Protein AF-A0A7X7WRA3-F1 (afdb_monomer)

Radius of gyration: 17.24 Å; Cα contacts (8 Å, |Δi|>4): 195; chains: 1; bounding box: 38×48×40 Å

Secondary structure (DSSP, 8-state):
--HHHHHHHHTSPPPPHHHHHHHHHHHHHHHHHHHHHHHH-TTHHHHHTTS-HHHHHHHHHHHHHHHHHHHHHT-THHHHHHHHHHHHHHHTTT--TTHHHHHHHHHHHHHHHH--STTHHHHHHHHHHHHHTHHHHHHHHHSTTS--PPPPPGGGHHHHHHHHHHHHTT-HHHHHHHHHHH-SSTHHHHHHIIIIIHHHHHHHHHHHHHT-

Structure (mmCIF, N/CA/C/O backbone):
data_AF-A0A7X7WRA3-F1
#
_entry.id   AF-A0A7X7WRA3-F1
#
loop_
_atom_site.group_PDB
_atom_site.id
_atom_site.type_symbol
_atom_site.label_atom_id
_atom_site.label_alt_id
_atom_site.label_comp_id
_atom_site.label_asym_id
_atom_site.label_entity_id
_atom_site.label_seq_id
_atom_site.pdbx_PDB_ins_code
_atom_site.Cartn_x
_atom_site.Cartn_y
_atom_site.Cartn_z
_atom_site.occupancy
_atom_site.B_iso_or_equiv
_atom_site.auth_seq_id
_atom_site.auth_comp_id
_atom_site.auth_asym_id
_atom_site.auth_atom_id
_atom_site.pdbx_PDB_model_num
ATOM 1 N N . MET A 1 1 ? -12.833 7.759 -14.799 1.00 57.94 1 MET A N 1
ATOM 2 C CA . MET A 1 1 ? -12.844 7.388 -13.362 1.00 57.94 1 MET A CA 1
ATOM 3 C C . MET A 1 1 ? -14.033 6.472 -13.120 1.00 57.94 1 MET A C 1
ATOM 5 O O . MET A 1 1 ? -15.143 6.842 -13.478 1.00 57.94 1 MET A O 1
ATOM 9 N N . ASP A 1 2 ? -13.809 5.275 -12.576 1.00 70.50 2 ASP A N 1
ATOM 10 C CA . ASP A 1 2 ? -14.870 4.285 -12.354 1.00 70.50 2 ASP A CA 1
ATOM 11 C C . ASP A 1 2 ? -15.709 4.655 -11.114 1.00 70.50 2 ASP A C 1
ATOM 13 O O . ASP A 1 2 ? -15.310 4.436 -9.967 1.00 70.50 2 ASP A O 1
ATOM 17 N N . HIS A 1 3 ? -16.886 5.245 -11.346 1.00 73.88 3 HIS A N 1
ATOM 18 C CA . HIS A 1 3 ? -17.809 5.658 -10.284 1.00 73.88 3 HIS A CA 1
ATOM 19 C C . HIS A 1 3 ? -18.332 4.483 -9.443 1.00 73.88 3 HIS A C 1
ATOM 21 O O . HIS A 1 3 ? -18.660 4.674 -8.272 1.00 73.88 3 HIS A O 1
ATOM 27 N N . SER A 1 4 ? -18.384 3.267 -9.998 1.00 82.69 4 SER A N 1
ATOM 28 C CA . SER A 1 4 ? -18.773 2.075 -9.240 1.00 82.69 4 SER A CA 1
ATOM 29 C C . SER A 1 4 ? -17.706 1.728 -8.202 1.00 82.69 4 SER A C 1
ATOM 31 O O . SER A 1 4 ? -18.044 1.454 -7.052 1.00 82.69 4 SER A O 1
ATOM 33 N N . LEU A 1 5 ? -16.425 1.805 -8.568 1.00 86.19 5 LEU A N 1
ATOM 34 C CA . LEU A 1 5 ? -15.316 1.490 -7.667 1.00 86.19 5 LEU A CA 1
ATOM 35 C C . LEU A 1 5 ? -15.248 2.456 -6.474 1.00 86.19 5 LEU A C 1
ATOM 37 O O . LEU A 1 5 ? -15.087 2.024 -5.334 1.00 86.19 5 LEU A O 1
ATOM 41 N N . LEU A 1 6 ? -15.452 3.753 -6.728 1.00 84.69 6 LEU A N 1
ATOM 42 C CA . LEU A 1 6 ? -15.529 4.778 -5.682 1.00 84.69 6 LEU A CA 1
ATOM 43 C C . LEU A 1 6 ? -16.701 4.563 -4.724 1.00 84.69 6 LEU A C 1
ATOM 45 O O . LEU A 1 6 ? -16.539 4.701 -3.514 1.00 84.69 6 LEU A O 1
ATOM 49 N N . ASN A 1 7 ? -17.880 4.236 -5.254 1.00 84.38 7 ASN A N 1
ATOM 50 C CA . ASN A 1 7 ? -19.063 4.014 -4.426 1.00 84.38 7 ASN A CA 1
ATOM 51 C C . ASN A 1 7 ? -18.904 2.775 -3.540 1.00 84.38 7 ASN A C 1
ATOM 53 O O . ASN A 1 7 ? -19.271 2.822 -2.369 1.00 84.38 7 ASN A O 1
ATOM 57 N N . ILE A 1 8 ? -18.308 1.700 -4.067 1.00 87.44 8 ILE A N 1
ATOM 58 C CA . ILE A 1 8 ? -18.012 0.502 -3.272 1.00 87.44 8 ILE A CA 1
ATOM 59 C C . ILE A 1 8 ? -16.992 0.840 -2.179 1.00 87.44 8 ILE A C 1
ATOM 61 O O . ILE A 1 8 ? -17.231 0.507 -1.021 1.00 87.44 8 ILE A O 1
ATOM 65 N N . ALA A 1 9 ? -15.913 1.559 -2.507 1.00 88.06 9 ALA A N 1
ATOM 66 C CA . ALA A 1 9 ? -14.908 1.962 -1.523 1.00 88.06 9 ALA A CA 1
ATOM 67 C C . ALA A 1 9 ? -15.518 2.781 -0.368 1.00 88.06 9 ALA A C 1
ATOM 69 O O . ALA A 1 9 ? -15.260 2.490 0.794 1.00 88.06 9 ALA A O 1
ATOM 70 N N . ARG A 1 10 ? -16.404 3.741 -0.672 1.00 88.06 10 ARG A N 1
ATOM 71 C CA . ARG A 1 10 ? -17.123 4.545 0.339 1.00 88.06 10 ARG A CA 1
ATOM 72 C C . ARG A 1 10 ? -18.068 3.736 1.225 1.00 88.06 10 ARG A C 1
ATOM 74 O O . ARG A 1 10 ? -18.418 4.190 2.307 1.00 88.06 10 ARG A O 1
ATOM 81 N N . SER A 1 11 ? -18.517 2.578 0.750 1.00 90.00 11 SER A N 1
ATOM 82 C CA . SER A 1 11 ? -19.410 1.688 1.498 1.00 90.00 11 SER A CA 1
ATOM 83 C C . SER A 1 11 ? -18.673 0.689 2.393 1.00 90.00 11 SER A C 1
ATOM 85 O O . SER A 1 11 ? -19.326 -0.067 3.112 1.00 90.00 11 SER A O 1
ATOM 87 N N . LEU A 1 12 ? -17.334 0.665 2.353 1.00 94.25 12 LEU A N 1
ATOM 88 C CA . LEU A 1 12 ? -16.547 -0.205 3.219 1.00 94.25 12 LEU A CA 1
ATOM 89 C C . LEU A 1 12 ? -16.785 0.138 4.688 1.00 94.25 12 LEU A C 1
ATOM 91 O O . LEU A 1 12 ? -16.965 1.296 5.069 1.00 94.25 12 LEU A O 1
ATOM 95 N N . GLN A 1 13 ? -16.783 -0.905 5.516 1.00 93.94 13 GLN A N 1
ATOM 96 C CA . GLN A 1 13 ? -16.964 -0.754 6.948 1.00 93.94 13 GLN A CA 1
ATOM 97 C C . GLN A 1 13 ? -15.873 0.153 7.520 1.00 93.94 13 GLN A C 1
ATOM 99 O O . GLN A 1 13 ? -14.684 -0.056 7.287 1.00 93.94 13 GLN A O 1
ATOM 104 N N . HIS A 1 14 ? -16.295 1.132 8.317 1.00 95.94 14 HIS A N 1
ATOM 105 C CA . HIS A 1 14 ? -15.381 2.002 9.037 1.00 95.94 14 HIS A CA 1
ATOM 106 C C . HIS A 1 14 ? -14.496 1.173 9.978 1.00 95.94 14 HIS A C 1
ATOM 108 O O . HIS A 1 14 ? -14.992 0.391 10.795 1.00 95.94 14 HIS A O 1
ATOM 114 N N . VAL A 1 15 ? -13.185 1.369 9.888 1.00 97.62 15 VAL A N 1
ATOM 115 C CA . VAL A 1 15 ? -12.198 0.785 10.789 1.00 97.62 15 VAL A CA 1
ATOM 116 C C . VAL A 1 15 ? -12.284 1.505 12.138 1.00 97.62 15 VAL A C 1
ATOM 118 O O . VAL A 1 15 ? -12.138 2.732 12.185 1.00 97.62 15 VAL A O 1
ATOM 121 N N . PRO A 1 16 ? -12.539 0.788 13.247 1.00 97.69 16 PRO A N 1
ATOM 122 C CA . PRO A 1 16 ? -12.571 1.395 14.573 1.00 97.69 16 PRO A CA 1
ATOM 123 C C . PRO A 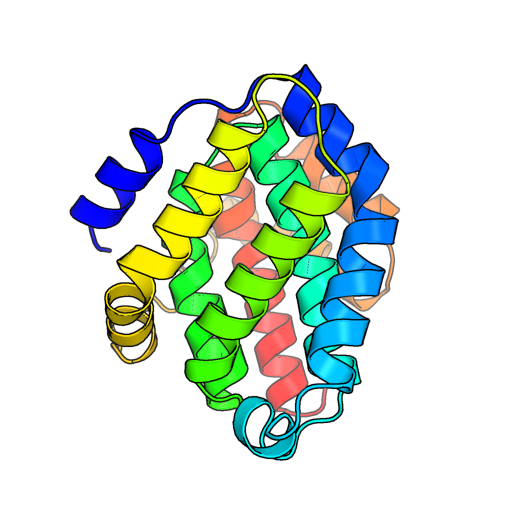1 16 ? -11.221 2.034 14.946 1.00 97.69 16 PRO A C 1
ATOM 125 O O . PRO A 1 16 ? -10.174 1.488 14.578 1.00 97.69 16 PRO A O 1
ATOM 128 N N . PRO A 1 17 ? -11.207 3.149 15.702 1.00 96.88 17 PRO A N 1
ATOM 129 C CA . PRO A 1 17 ? -9.968 3.816 16.105 1.00 96.88 17 PRO A CA 1
ATOM 130 C C . PRO A 1 17 ? -8.969 2.893 16.815 1.00 96.88 17 PRO A C 1
ATOM 132 O O . PRO A 1 17 ? -7.766 3.018 16.596 1.00 96.88 17 PRO A O 1
ATOM 135 N N . GLU A 1 18 ? -9.443 1.944 17.627 1.00 97.19 18 GLU A N 1
ATOM 136 C CA . GLU A 1 18 ? -8.593 0.979 18.331 1.00 97.19 18 GLU A CA 1
ATOM 137 C C . GLU A 1 18 ? -7.872 0.036 17.361 1.00 97.19 18 GLU A C 1
ATOM 139 O O . GLU A 1 18 ? -6.676 -0.215 17.527 1.00 97.19 18 GLU A O 1
ATOM 144 N N . ALA A 1 19 ? -8.573 -0.439 16.328 1.00 98.00 19 ALA A N 1
ATOM 145 C CA . ALA A 1 19 ? -8.007 -1.301 15.294 1.00 98.00 19 ALA A CA 1
ATOM 146 C C . ALA A 1 19 ? -7.003 -0.534 14.418 1.00 98.00 19 ALA A C 1
ATOM 148 O O . ALA A 1 19 ? -5.910 -1.035 14.154 1.00 98.00 19 ALA A O 1
ATOM 149 N N . ALA A 1 20 ? -7.318 0.709 14.036 1.00 98.06 20 ALA A N 1
ATOM 150 C CA . ALA A 1 20 ? -6.387 1.572 13.305 1.00 98.06 20 ALA A CA 1
ATOM 151 C C . ALA A 1 20 ? -5.121 1.885 14.127 1.00 98.06 20 ALA A C 1
ATOM 153 O O . ALA A 1 20 ? -4.010 1.869 13.596 1.00 98.06 20 ALA A O 1
ATOM 154 N N . ALA A 1 21 ? -5.270 2.137 15.431 1.00 97.88 21 ALA A N 1
ATOM 155 C CA . ALA A 1 21 ? -4.143 2.372 16.328 1.00 97.88 21 ALA A CA 1
ATOM 156 C C . ALA A 1 21 ? -3.281 1.116 16.522 1.00 97.88 21 ALA A C 1
ATOM 158 O O . ALA A 1 21 ? -2.059 1.231 16.603 1.00 97.88 21 ALA A O 1
ATOM 159 N N . GLU A 1 22 ? -3.887 -0.073 16.586 1.00 98.31 22 GLU A N 1
ATOM 160 C CA . GLU A 1 22 ? -3.136 -1.330 16.648 1.00 98.31 22 GLU A CA 1
ATOM 161 C C . GLU A 1 22 ? -2.377 -1.599 15.348 1.00 98.31 22 GLU A C 1
ATOM 163 O O . GLU A 1 22 ? -1.198 -1.937 15.401 1.00 98.31 22 GLU A O 1
ATOM 168 N N . TYR A 1 23 ? -2.985 -1.346 14.186 1.00 98.56 23 TYR A N 1
ATOM 169 C CA . TYR A 1 23 ? -2.284 -1.425 12.903 1.00 98.56 23 TYR A CA 1
ATOM 170 C C . TYR A 1 23 ? -1.049 -0.517 12.861 1.00 98.56 23 TYR A C 1
ATOM 172 O O . TYR A 1 23 ? 0.041 -0.957 12.500 1.00 98.56 23 TYR A O 1
ATOM 180 N N . GLU A 1 24 ? -1.190 0.741 13.289 1.00 97.69 24 GLU A N 1
ATOM 181 C CA . GLU A 1 24 ? -0.072 1.690 13.357 1.00 97.69 24 GLU A CA 1
ATOM 182 C C . GLU A 1 24 ? 1.025 1.241 14.335 1.00 97.69 24 GLU A C 1
ATOM 184 O O . GLU A 1 24 ? 2.206 1.433 14.047 1.00 97.69 24 GLU A O 1
ATOM 189 N N . ARG A 1 25 ? 0.662 0.629 15.472 1.00 98.19 25 ARG A N 1
ATOM 190 C CA . ARG A 1 25 ? 1.635 0.058 16.418 1.00 98.19 25 ARG A CA 1
ATOM 191 C C . ARG A 1 25 ? 2.384 -1.134 15.824 1.00 98.19 25 ARG A C 1
ATOM 193 O O . ARG A 1 25 ? 3.593 -1.231 16.014 1.00 98.19 25 ARG A O 1
ATOM 200 N N . GLN A 1 26 ? 1.684 -2.012 15.107 1.00 98.38 26 GLN A N 1
ATOM 201 C CA . GLN A 1 26 ? 2.245 -3.257 14.574 1.00 98.38 26 GLN A CA 1
ATOM 202 C C . GLN A 1 26 ? 2.947 -3.093 13.222 1.00 98.38 26 GLN A C 1
ATOM 204 O O . GLN A 1 26 ? 3.639 -4.010 12.787 1.00 98.38 26 GLN A O 1
ATOM 209 N N . LYS A 1 27 ? 2.832 -1.935 12.557 1.00 97.00 27 LYS A N 1
ATOM 210 C CA . LYS A 1 27 ? 3.319 -1.718 11.181 1.00 97.00 27 LYS A CA 1
ATOM 211 C C . LYS A 1 27 ? 4.751 -2.184 10.901 1.00 97.00 27 LYS A C 1
ATOM 213 O O . LYS A 1 27 ? 5.021 -2.628 9.792 1.00 97.00 27 LYS A O 1
ATOM 218 N N . GLY A 1 28 ? 5.656 -2.078 11.879 1.00 97.62 28 GLY A N 1
ATOM 219 C CA . GLY A 1 28 ? 7.042 -2.533 11.739 1.00 97.62 28 GLY A CA 1
ATOM 220 C C . GLY A 1 28 ? 7.132 -4.050 11.586 1.00 97.62 28 GLY A C 1
ATOM 221 O O . GLY A 1 28 ? 7.716 -4.533 10.623 1.00 97.62 28 GLY A O 1
ATOM 222 N N . VAL A 1 29 ? 6.467 -4.789 12.478 1.00 98.50 29 VAL A N 1
ATOM 223 C CA . VAL A 1 29 ? 6.398 -6.257 12.427 1.00 98.50 29 VAL A CA 1
ATOM 224 C C . VAL A 1 29 ? 5.673 -6.721 11.164 1.00 98.50 29 VAL A C 1
ATOM 226 O O . VAL A 1 29 ? 6.136 -7.646 10.499 1.00 98.50 29 VAL A O 1
ATOM 229 N N . LEU A 1 30 ? 4.580 -6.045 10.791 1.00 98.75 30 LEU A N 1
ATOM 230 C CA . LEU A 1 30 ? 3.845 -6.379 9.571 1.00 98.75 30 LEU A CA 1
ATOM 231 C C . LEU A 1 30 ? 4.728 -6.227 8.319 1.00 98.75 30 LEU A C 1
ATOM 233 O O . LEU A 1 30 ? 4.787 -7.118 7.476 1.00 98.75 30 LEU A O 1
ATOM 237 N N . LEU A 1 31 ? 5.461 -5.113 8.222 1.00 98.25 31 LEU A N 1
ATOM 238 C CA . LEU A 1 31 ? 6.391 -4.842 7.124 1.00 98.25 31 LEU A CA 1
ATOM 239 C C . LEU A 1 31 ? 7.501 -5.893 7.025 1.00 98.25 31 LEU A C 1
ATOM 241 O O . LEU A 1 31 ? 7.804 -6.369 5.930 1.00 98.25 31 LEU A O 1
ATOM 245 N N . GLU A 1 32 ? 8.111 -6.257 8.153 1.00 98.38 32 GLU A N 1
ATOM 246 C CA . GLU A 1 32 ? 9.163 -7.276 8.193 1.00 98.38 32 GLU A CA 1
ATOM 247 C C . GLU A 1 32 ? 8.663 -8.630 7.681 1.00 98.38 32 GLU A C 1
ATOM 249 O O . GLU A 1 32 ? 9.355 -9.297 6.909 1.00 98.38 32 GLU A O 1
ATOM 254 N N . GLU A 1 33 ? 7.448 -9.032 8.056 1.00 98.31 33 GLU A N 1
ATOM 255 C CA . GLU A 1 33 ? 6.876 -10.294 7.593 1.00 98.31 33 GLU A CA 1
ATOM 256 C C . GLU A 1 33 ? 6.536 -10.297 6.110 1.00 98.31 33 GLU A C 1
ATOM 258 O O . GLU A 1 33 ? 6.816 -11.292 5.443 1.00 98.31 33 GLU A O 1
ATOM 263 N N . VAL A 1 34 ? 5.992 -9.203 5.579 1.00 98.38 34 VAL A N 1
ATOM 264 C CA . VAL A 1 34 ? 5.692 -9.099 4.146 1.00 98.38 34 VAL A CA 1
ATOM 265 C C . VAL A 1 34 ? 6.977 -9.087 3.316 1.00 98.38 34 VAL A C 1
ATOM 267 O O . VAL A 1 34 ? 7.075 -9.805 2.319 1.00 98.38 34 VAL A O 1
ATOM 270 N N . ASN A 1 35 ? 8.013 -8.368 3.762 1.00 98.12 35 ASN A N 1
ATOM 271 C CA . ASN A 1 35 ? 9.335 -8.412 3.129 1.00 98.12 35 ASN A CA 1
ATOM 272 C C . ASN A 1 35 ? 9.930 -9.824 3.150 1.00 98.12 35 ASN A C 1
ATOM 274 O O . ASN A 1 35 ? 10.485 -10.280 2.148 1.00 98.12 35 ASN A O 1
ATOM 278 N N . ARG A 1 36 ? 9.806 -10.534 4.276 1.00 97.81 36 ARG A N 1
ATOM 279 C CA . ARG A 1 36 ? 10.262 -11.920 4.397 1.00 97.81 36 ARG A CA 1
ATOM 280 C C . ARG A 1 36 ? 9.499 -12.843 3.446 1.00 97.81 36 ARG A C 1
ATOM 282 O O . ARG A 1 36 ? 10.140 -13.562 2.686 1.00 97.81 36 ARG A O 1
ATOM 289 N N . ALA A 1 37 ? 8.168 -12.765 3.427 1.00 97.50 37 ALA A N 1
ATOM 290 C CA . ALA A 1 37 ? 7.320 -13.565 2.544 1.00 97.50 37 ALA A CA 1
ATOM 291 C C . ALA A 1 37 ? 7.679 -13.363 1.063 1.00 97.50 37 ALA A C 1
ATOM 293 O O . ALA A 1 37 ? 7.809 -14.334 0.322 1.00 97.50 37 ALA A O 1
ATOM 294 N N . PHE A 1 38 ? 7.911 -12.118 0.636 1.00 96.00 38 PHE A N 1
ATOM 295 C CA . PHE A 1 38 ? 8.357 -11.822 -0.727 1.00 96.00 38 PHE A CA 1
ATOM 296 C C . PHE A 1 38 ? 9.758 -12.378 -1.024 1.00 96.00 38 PHE A C 1
ATOM 298 O O . PHE A 1 38 ? 9.981 -12.998 -2.064 1.00 96.00 38 PHE A O 1
ATOM 305 N N . ASN A 1 39 ? 10.715 -12.187 -0.112 1.00 94.69 39 ASN A N 1
ATOM 306 C CA . ASN A 1 39 ? 12.096 -12.630 -0.315 1.00 94.69 39 ASN A CA 1
ATOM 307 C C . ASN A 1 39 ? 12.238 -14.162 -0.358 1.00 94.69 39 ASN A C 1
ATOM 309 O O . ASN A 1 39 ? 13.133 -14.665 -1.053 1.00 94.69 39 ASN A O 1
ATOM 313 N N . GLU A 1 40 ? 11.354 -14.873 0.345 1.00 95.56 40 GLU A N 1
ATOM 314 C CA . GLU A 1 40 ? 11.234 -16.335 0.372 1.00 95.56 40 GLU A CA 1
ATOM 315 C C . GLU A 1 40 ? 10.378 -16.892 -0.785 1.00 95.56 40 GLU A C 1
ATOM 317 O O . GLU A 1 40 ? 10.379 -18.104 -1.003 1.00 95.56 40 GLU A O 1
ATOM 322 N N . HIS A 1 41 ? 9.682 -16.044 -1.556 1.00 95.31 41 HIS A N 1
ATOM 323 C CA . HIS A 1 41 ? 8.791 -16.500 -2.624 1.00 95.31 41 HIS A CA 1
ATOM 324 C C . HIS A 1 41 ? 9.572 -17.186 -3.766 1.00 95.31 41 HIS A C 1
ATOM 326 O O . HIS A 1 41 ? 10.461 -16.557 -4.357 1.00 95.31 41 HIS A O 1
ATOM 332 N N . PRO A 1 42 ? 9.233 -18.440 -4.139 1.00 92.88 42 PRO A N 1
ATOM 333 C CA . PRO A 1 42 ? 9.954 -19.194 -5.169 1.00 92.88 42 PRO A CA 1
ATOM 334 C C . PRO A 1 42 ? 10.007 -18.484 -6.526 1.00 92.88 42 PRO A C 1
ATOM 336 O O . PRO A 1 42 ? 11.059 -18.440 -7.160 1.00 92.88 42 PRO A O 1
ATOM 339 N N . ASP A 1 43 ? 8.903 -17.845 -6.922 1.00 93.25 43 ASP A N 1
ATOM 340 C CA . ASP A 1 43 ? 8.780 -17.157 -8.213 1.00 93.25 43 ASP A CA 1
ATOM 341 C C . ASP A 1 43 ? 9.011 -15.640 -8.110 1.00 93.25 43 ASP A C 1
ATOM 343 O O . ASP A 1 43 ? 8.535 -14.872 -8.946 1.00 93.25 43 ASP A O 1
ATOM 347 N N . LYS A 1 44 ? 9.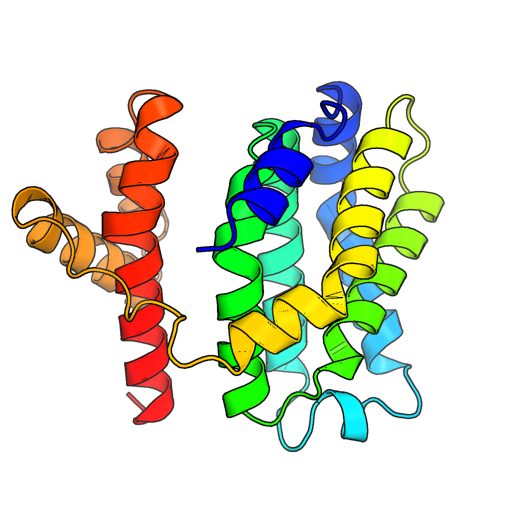746 -15.156 -7.094 1.00 93.25 44 LYS A N 1
ATOM 348 C CA . LYS A 1 44 ? 9.973 -13.706 -6.913 1.00 93.25 44 LYS A CA 1
ATOM 349 C C . LYS A 1 44 ? 10.579 -13.019 -8.139 1.00 93.25 44 LYS A C 1
ATOM 351 O O . LYS A 1 44 ? 10.284 -11.858 -8.395 1.00 93.25 44 LYS A O 1
ATOM 356 N N . THR A 1 45 ? 11.390 -13.731 -8.925 1.00 92.25 45 THR A N 1
ATOM 357 C CA . THR A 1 45 ? 11.969 -13.204 -10.171 1.00 92.25 45 THR A CA 1
ATOM 358 C C . THR A 1 45 ? 10.899 -12.928 -11.226 1.00 92.25 45 THR A C 1
ATOM 360 O O . THR A 1 45 ? 11.003 -11.942 -11.948 1.00 92.25 45 THR A O 1
ATOM 363 N N . HIS A 1 46 ? 9.851 -13.754 -11.298 1.00 94.06 46 HIS A N 1
ATOM 364 C CA . HIS A 1 46 ? 8.712 -13.496 -12.178 1.00 94.06 46 HIS A CA 1
ATOM 365 C C . HIS A 1 46 ? 7.910 -12.278 -11.701 1.00 94.06 46 HIS A C 1
ATOM 367 O O . HIS A 1 46 ? 7.566 -11.416 -12.505 1.00 94.06 46 HIS A O 1
ATOM 373 N N . LEU A 1 47 ? 7.673 -12.173 -10.389 1.00 95.69 47 LEU A N 1
ATOM 374 C CA . LEU A 1 47 ? 6.930 -11.057 -9.797 1.00 95.69 47 LEU A CA 1
ATOM 375 C C . LEU A 1 47 ? 7.651 -9.712 -9.977 1.00 95.69 47 LEU A C 1
ATOM 377 O O . LEU A 1 47 ? 7.018 -8.706 -10.285 1.00 95.69 47 LEU A O 1
ATOM 381 N N . LEU A 1 48 ? 8.973 -9.691 -9.802 1.00 93.56 48 LEU A N 1
ATOM 382 C CA . LEU A 1 48 ? 9.785 -8.471 -9.773 1.00 93.56 48 LEU A CA 1
ATOM 383 C C . LEU A 1 48 ? 10.324 -8.037 -11.143 1.00 93.56 48 LEU A C 1
ATOM 385 O O . LEU A 1 48 ? 10.682 -6.868 -11.335 1.00 93.56 48 LEU A O 1
ATOM 389 N N . GLY A 1 49 ? 10.447 -8.983 -12.073 1.00 91.31 49 GLY A N 1
ATOM 390 C CA . GLY A 1 49 ? 11.177 -8.778 -13.316 1.00 91.31 49 GLY A CA 1
ATOM 391 C C . GLY A 1 49 ? 12.662 -8.467 -13.056 1.00 91.31 49 GLY A C 1
ATOM 392 O O . GLY A 1 49 ? 13.273 -9.073 -12.173 1.00 91.31 49 GLY A O 1
ATOM 393 N N . PRO A 1 50 ? 13.280 -7.533 -13.804 1.00 87.75 50 PRO A N 1
ATOM 394 C CA . PRO A 1 50 ? 14.714 -7.235 -13.701 1.00 87.75 50 PRO A CA 1
ATOM 395 C C . PRO A 1 50 ? 15.086 -6.333 -12.510 1.00 87.75 50 PRO A C 1
ATOM 397 O O . PRO A 1 50 ? 16.245 -5.940 -12.376 1.00 87.75 50 PRO A O 1
ATOM 400 N N . ASN A 1 51 ? 14.118 -5.942 -11.681 1.00 88.31 51 ASN A N 1
ATOM 401 C CA . ASN A 1 51 ? 14.317 -4.934 -10.644 1.00 88.31 51 ASN A CA 1
ATOM 402 C C . ASN A 1 51 ? 15.029 -5.496 -9.397 1.00 88.31 51 ASN A C 1
ATOM 404 O O . ASN A 1 51 ? 14.945 -6.691 -9.114 1.00 88.31 51 ASN A O 1
ATOM 408 N N . PRO A 1 52 ? 15.709 -4.647 -8.604 1.00 88.75 52 PRO A N 1
ATOM 409 C CA . PRO A 1 52 ? 16.257 -5.049 -7.309 1.00 88.75 52 PRO A CA 1
ATOM 410 C C . PRO A 1 52 ? 15.155 -5.198 -6.245 1.00 88.75 52 PRO A C 1
ATOM 412 O O . PRO A 1 52 ? 14.183 -4.442 -6.260 1.00 88.75 52 PRO A O 1
ATOM 415 N N . SER A 1 53 ? 15.340 -6.089 -5.258 1.00 89.19 53 SER A N 1
ATOM 416 C CA . SER A 1 53 ? 14.385 -6.275 -4.140 1.00 89.19 53 SER A CA 1
ATOM 417 C C . SER A 1 53 ? 14.063 -4.975 -3.398 1.00 89.19 53 SER A C 1
ATOM 419 O O . SER A 1 53 ? 12.921 -4.765 -2.999 1.00 89.19 53 SER A O 1
ATOM 421 N N . ALA A 1 54 ? 15.039 -4.065 -3.294 1.00 85.38 54 ALA A N 1
ATOM 422 C CA . ALA A 1 54 ? 14.873 -2.760 -2.656 1.00 85.38 54 ALA A CA 1
ATOM 423 C C . ALA A 1 54 ? 13.711 -1.934 -3.245 1.00 85.38 54 ALA A C 1
ATOM 425 O O . ALA A 1 54 ? 13.102 -1.141 -2.528 1.00 85.38 54 ALA A O 1
ATOM 426 N N . LEU A 1 55 ? 13.371 -2.125 -4.531 1.00 83.50 55 LEU A N 1
ATOM 427 C CA . LEU A 1 55 ? 12.218 -1.468 -5.155 1.00 83.50 55 LEU A CA 1
ATOM 428 C C . LEU A 1 55 ? 10.910 -1.856 -4.448 1.00 83.50 55 LEU A C 1
ATOM 430 O O . LEU A 1 55 ? 10.095 -0.989 -4.135 1.00 83.50 55 LEU A O 1
ATOM 434 N N . ILE A 1 56 ? 10.727 -3.151 -4.193 1.00 90.25 56 ILE A N 1
ATOM 435 C CA . ILE A 1 56 ? 9.520 -3.702 -3.577 1.00 90.25 56 ILE A CA 1
ATOM 436 C C . ILE A 1 56 ? 9.525 -3.515 -2.061 1.00 90.25 56 ILE A C 1
ATOM 438 O O . ILE A 1 56 ? 8.492 -3.192 -1.490 1.00 90.25 56 ILE A O 1
ATOM 442 N N . GLU A 1 57 ? 10.679 -3.595 -1.403 1.00 88.94 57 GLU A N 1
ATOM 443 C CA . GLU A 1 57 ? 10.782 -3.288 0.032 1.00 88.94 57 GLU A CA 1
ATOM 444 C C . GLU A 1 57 ? 10.395 -1.829 0.325 1.00 88.94 57 GLU A C 1
ATOM 446 O O . GLU A 1 57 ? 9.668 -1.545 1.281 1.00 88.94 57 GLU A O 1
ATOM 451 N N . ASN A 1 58 ? 10.804 -0.896 -0.542 1.00 81.56 58 ASN A N 1
ATOM 452 C CA . ASN A 1 58 ? 10.353 0.491 -0.469 1.00 81.56 58 ASN A CA 1
ATOM 453 C C . ASN A 1 58 ? 8.851 0.620 -0.778 1.00 81.56 58 ASN A C 1
ATOM 455 O O . ASN A 1 58 ? 8.170 1.425 -0.142 1.00 81.56 58 ASN A O 1
ATOM 459 N N . ASN A 1 59 ? 8.311 -0.177 -1.711 1.00 85.62 59 ASN A N 1
ATOM 460 C CA . ASN A 1 59 ? 6.866 -0.239 -1.944 1.00 85.62 59 ASN A CA 1
ATOM 461 C C . ASN A 1 59 ? 6.112 -0.666 -0.679 1.00 85.62 59 ASN A C 1
ATOM 463 O O . ASN A 1 59 ? 5.193 0.032 -0.264 1.00 85.62 59 ASN A O 1
ATOM 467 N N . HIS A 1 60 ? 6.541 -1.744 -0.022 1.00 96.31 60 HIS A N 1
ATOM 468 C CA . HIS A 1 60 ? 5.916 -2.246 1.200 1.00 96.31 60 HIS A CA 1
ATOM 469 C C . HIS A 1 60 ? 5.979 -1.221 2.343 1.00 96.31 60 HIS A C 1
ATOM 471 O O . HIS A 1 60 ? 4.994 -1.028 3.060 1.00 96.31 60 HIS A O 1
ATOM 477 N N . LEU A 1 61 ? 7.103 -0.509 2.491 1.00 88.44 61 LEU A N 1
ATOM 478 C CA . LEU A 1 61 ? 7.225 0.584 3.459 1.00 88.44 61 LEU A CA 1
ATOM 479 C C . LEU A 1 61 ? 6.222 1.710 3.166 1.00 88.44 61 LEU A C 1
ATOM 481 O O . LEU A 1 61 ? 5.542 2.196 4.073 1.00 88.44 61 LEU A O 1
ATOM 485 N N . ASN A 1 62 ? 6.101 2.120 1.904 1.00 82.38 62 ASN A N 1
ATOM 486 C CA . ASN A 1 62 ? 5.135 3.144 1.509 1.00 82.38 62 ASN A CA 1
ATOM 487 C C . ASN A 1 62 ? 3.694 2.667 1.721 1.00 82.38 62 ASN A C 1
ATOM 489 O O . ASN A 1 62 ? 2.873 3.421 2.244 1.00 82.38 62 ASN A O 1
ATOM 493 N N . HIS A 1 63 ? 3.404 1.413 1.375 1.00 93.50 63 HIS A N 1
ATOM 494 C CA . HIS A 1 63 ? 2.101 0.783 1.555 1.00 93.50 63 HIS A CA 1
ATOM 495 C C . HIS A 1 63 ? 1.679 0.795 3.021 1.00 93.50 63 HIS A C 1
ATOM 497 O O . HIS A 1 63 ? 0.612 1.313 3.342 1.00 93.50 63 HIS A O 1
ATOM 503 N N . VAL A 1 64 ? 2.519 0.313 3.942 1.00 95.94 64 VAL A N 1
ATOM 504 C CA . VAL A 1 64 ? 2.134 0.234 5.360 1.00 95.94 64 VAL A CA 1
ATOM 505 C C . VAL A 1 64 ? 1.890 1.615 5.974 1.00 95.94 64 VAL A C 1
ATOM 507 O O . VAL A 1 64 ? 0.948 1.797 6.748 1.00 95.94 64 VAL A O 1
ATOM 510 N N . MET A 1 65 ? 2.685 2.613 5.576 1.00 84.31 65 MET A N 1
ATOM 511 C CA . MET A 1 65 ? 2.523 4.003 6.010 1.00 84.31 65 MET A CA 1
ATOM 512 C C . MET A 1 65 ? 1.250 4.640 5.441 1.00 84.31 65 MET A C 1
ATOM 514 O O . MET A 1 65 ? 0.533 5.359 6.148 1.00 84.31 65 MET A O 1
ATOM 518 N N . PHE A 1 66 ? 0.951 4.361 4.172 1.00 86.06 66 PHE A N 1
ATOM 519 C CA . PHE A 1 66 ? -0.251 4.842 3.506 1.00 86.06 66 PHE A CA 1
ATOM 520 C C . PHE A 1 66 ? -1.506 4.207 4.107 1.00 86.06 66 PHE A C 1
ATOM 522 O O . PHE A 1 66 ? -2.3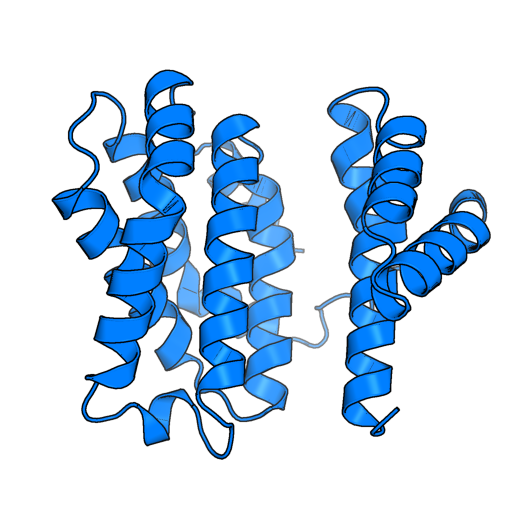94 4.931 4.554 1.00 86.06 66 PHE A O 1
ATOM 529 N N . MET A 1 67 ? -1.541 2.879 4.229 1.00 96.25 67 MET A N 1
ATOM 530 C CA . MET A 1 67 ? -2.674 2.147 4.795 1.00 96.25 67 MET A CA 1
ATOM 531 C C . MET A 1 67 ? -2.954 2.539 6.246 1.00 96.25 67 MET A C 1
ATOM 533 O O . MET A 1 67 ? -4.112 2.732 6.600 1.00 96.25 67 MET A O 1
ATOM 537 N N . SER A 1 68 ? -1.924 2.772 7.068 1.00 91.25 68 SER A N 1
ATOM 538 C CA . SER A 1 68 ? -2.115 3.313 8.424 1.00 91.25 68 SER A CA 1
ATOM 539 C C . SER A 1 68 ? -2.876 4.647 8.417 1.00 91.25 68 SER A C 1
ATOM 541 O O . SER A 1 68 ? -3.805 4.862 9.200 1.00 91.25 68 SER A O 1
ATOM 543 N N . SER A 1 69 ? -2.535 5.539 7.482 1.00 82.06 69 SER A N 1
ATOM 544 C CA . SER A 1 69 ? -3.239 6.815 7.330 1.00 82.06 69 SER A CA 1
ATOM 545 C C . SER A 1 69 ? -4.668 6.622 6.817 1.00 82.06 69 SER A C 1
ATOM 547 O O . SER A 1 69 ? -5.578 7.260 7.343 1.00 82.06 69 SER A O 1
ATOM 549 N N . ILE A 1 70 ? -4.876 5.712 5.858 1.00 90.06 70 ILE A N 1
ATOM 550 C CA . ILE A 1 70 ? -6.206 5.353 5.345 1.00 90.06 70 ILE A CA 1
ATOM 551 C C . ILE A 1 70 ? -7.097 4.813 6.464 1.00 90.06 70 ILE A C 1
ATOM 553 O O . ILE A 1 70 ? -8.222 5.274 6.602 1.00 90.06 70 ILE A O 1
ATOM 557 N N . PHE A 1 71 ? -6.605 3.899 7.301 1.00 96.88 71 PHE A N 1
ATOM 558 C CA . PHE A 1 71 ? -7.384 3.325 8.401 1.00 96.88 71 PHE A CA 1
ATOM 559 C C . PHE A 1 71 ? -7.690 4.335 9.498 1.00 96.88 71 PHE A C 1
ATOM 561 O O . PHE A 1 71 ? -8.797 4.351 10.026 1.00 96.88 71 PHE A O 1
ATOM 568 N N . ARG A 1 72 ? -6.737 5.215 9.823 1.00 92.56 72 ARG A N 1
ATOM 569 C CA . ARG A 1 72 ? -6.955 6.274 10.814 1.00 92.56 72 ARG A CA 1
ATOM 570 C C . ARG A 1 72 ? -8.014 7.283 10.361 1.00 92.56 72 ARG A C 1
ATOM 572 O O . ARG A 1 72 ? -8.733 7.813 11.200 1.00 92.56 72 ARG A O 1
ATOM 579 N N . LEU A 1 73 ? -8.076 7.578 9.062 1.00 88.44 73 LEU A N 1
ATOM 580 C CA . LEU A 1 73 ? -8.954 8.610 8.497 1.00 88.44 73 LEU A CA 1
ATOM 581 C C . LEU A 1 73 ? -10.220 8.051 7.833 1.00 88.44 73 LEU A C 1
ATOM 583 O O . LEU A 1 73 ? -11.115 8.818 7.505 1.00 88.44 73 LEU A O 1
ATOM 587 N N . ASN A 1 74 ? -10.299 6.734 7.635 1.00 93.06 74 ASN A N 1
ATOM 588 C CA . ASN A 1 74 ? -11.374 6.046 6.915 1.00 93.06 74 ASN A CA 1
ATOM 589 C C . ASN A 1 74 ? -11.633 6.586 5.496 1.00 93.06 74 ASN A C 1
ATOM 591 O O . ASN A 1 74 ? -12.759 6.583 5.010 1.00 93.06 74 ASN A O 1
ATOM 595 N N . GLN A 1 75 ? -10.571 7.020 4.809 1.00 89.06 75 GLN A N 1
ATOM 596 C CA . GLN A 1 75 ? -10.631 7.576 3.450 1.00 89.06 75 GLN A CA 1
ATOM 597 C C . GLN A 1 75 ? -10.436 6.507 2.367 1.00 89.06 75 GLN A C 1
ATOM 599 O O . GLN A 1 75 ? -9.500 6.562 1.565 1.00 89.06 75 GLN A O 1
ATOM 604 N N . PHE A 1 76 ? -11.292 5.488 2.339 1.00 91.19 76 PHE A N 1
ATOM 605 C CA . PHE A 1 76 ? -11.105 4.351 1.432 1.00 91.19 76 PHE A CA 1
ATOM 606 C C . PHE A 1 76 ? -11.255 4.715 -0.049 1.00 91.19 76 PHE A C 1
ATOM 608 O O . PHE A 1 76 ? -10.639 4.078 -0.901 1.00 91.19 76 PHE A O 1
ATOM 615 N N . GLU A 1 77 ? -12.007 5.765 -0.389 1.00 85.25 77 GLU A N 1
ATOM 616 C CA . GLU A 1 77 ? -12.130 6.236 -1.771 1.00 85.25 77 GLU A CA 1
ATOM 617 C C . GLU A 1 77 ? -10.794 6.663 -2.388 1.00 85.25 77 GLU A C 1
ATOM 619 O O . GLU A 1 77 ? -10.650 6.640 -3.614 1.00 85.25 77 GLU A O 1
ATOM 624 N N . LEU A 1 78 ? -9.802 7.022 -1.565 1.00 80.88 78 LEU A N 1
ATOM 625 C CA . LEU A 1 78 ? -8.473 7.366 -2.052 1.00 80.88 78 LEU A CA 1
ATOM 626 C C . LEU A 1 78 ? -7.772 6.143 -2.662 1.00 80.88 78 LEU A C 1
ATOM 628 O O . LEU A 1 78 ? -7.069 6.281 -3.662 1.00 80.88 78 LEU A O 1
ATOM 632 N N . LEU A 1 79 ? -8.034 4.936 -2.149 1.00 86.56 79 LEU A N 1
ATOM 633 C CA . LEU A 1 79 ? -7.494 3.690 -2.701 1.00 86.56 79 LEU A CA 1
ATOM 634 C C . LEU A 1 79 ? -7.947 3.474 -4.149 1.00 86.56 79 LEU A C 1
ATOM 636 O O . LEU A 1 79 ? -7.129 3.171 -5.015 1.00 86.56 79 LEU A O 1
ATOM 640 N N . ALA A 1 80 ? -9.228 3.723 -4.443 1.00 87.00 80 ALA A N 1
ATOM 641 C CA . ALA A 1 80 ? -9.780 3.592 -5.794 1.00 87.00 80 ALA A CA 1
ATOM 642 C C . ALA A 1 80 ? -9.105 4.532 -6.812 1.00 87.00 80 ALA A C 1
ATOM 644 O O . ALA A 1 80 ? -9.077 4.232 -8.005 1.00 87.00 80 ALA A O 1
ATOM 645 N N . LYS A 1 81 ? -8.555 5.660 -6.344 1.00 79.38 81 LYS A N 1
ATOM 646 C CA . LYS A 1 81 ? -7.829 6.635 -7.171 1.00 79.38 81 LYS A CA 1
ATOM 647 C C . LYS A 1 81 ? -6.345 6.288 -7.310 1.00 79.38 81 LYS A C 1
ATOM 649 O O . LYS A 1 81 ? -5.774 6.480 -8.380 1.00 79.38 81 LYS A O 1
ATOM 654 N N . VAL A 1 82 ? -5.722 5.795 -6.241 1.00 80.31 82 VAL A N 1
ATOM 655 C CA . VAL A 1 82 ? -4.266 5.593 -6.164 1.00 80.31 82 VAL A CA 1
ATOM 656 C C . VAL A 1 82 ? -3.829 4.247 -6.738 1.00 80.31 82 VAL A C 1
ATOM 658 O O . VAL A 1 82 ? -2.831 4.196 -7.455 1.00 80.31 82 VAL A O 1
ATOM 661 N N . ILE A 1 83 ? -4.569 3.165 -6.480 1.00 88.69 83 ILE A N 1
ATOM 662 C CA . ILE A 1 83 ? -4.150 1.804 -6.856 1.00 88.69 83 ILE A CA 1
ATOM 663 C C . ILE A 1 83 ? -3.915 1.645 -8.371 1.00 88.69 83 ILE A C 1
ATOM 665 O O . ILE A 1 83 ? -2.845 1.151 -8.728 1.00 88.69 83 ILE A O 1
ATOM 669 N N . PRO A 1 84 ? -4.804 2.106 -9.282 1.00 87.25 84 PRO A N 1
ATOM 670 C CA . PRO A 1 84 ? -4.540 2.029 -10.723 1.00 87.25 84 PRO A CA 1
ATOM 671 C C . PRO A 1 84 ? -3.212 2.673 -11.145 1.00 87.25 84 PRO A C 1
ATOM 673 O O . PRO A 1 84 ? -2.514 2.167 -12.025 1.00 87.25 84 PRO A O 1
ATOM 676 N N . TRP A 1 85 ? -2.851 3.791 -10.507 1.00 82.06 85 TRP A N 1
ATOM 677 C CA . TRP A 1 85 ? -1.592 4.475 -10.775 1.00 82.06 85 TRP A CA 1
ATOM 678 C C . TRP A 1 85 ? -0.387 3.672 -10.287 1.00 82.06 85 TRP A C 1
ATOM 680 O O . TRP A 1 85 ? 0.567 3.520 -11.046 1.00 82.06 85 TRP A O 1
ATOM 690 N N . VAL A 1 86 ? -0.442 3.140 -9.060 1.00 83.44 86 VAL A N 1
ATOM 691 C CA . VAL A 1 86 ? 0.612 2.274 -8.503 1.00 83.44 86 VAL A CA 1
ATOM 692 C C . VAL A 1 86 ? 0.833 1.074 -9.422 1.00 83.44 86 VAL A C 1
ATOM 694 O O . VAL A 1 86 ? 1.960 0.814 -9.840 1.00 83.44 86 VAL A O 1
ATOM 697 N N . TYR A 1 87 ? -0.253 0.412 -9.822 1.00 91.94 87 TYR A N 1
ATOM 698 C CA . TYR A 1 87 ? -0.230 -0.730 -10.732 1.00 91.94 87 TYR A CA 1
ATOM 699 C C . TYR A 1 87 ? 0.517 -0.408 -12.026 1.00 91.94 87 TYR A C 1
ATOM 701 O O . TYR A 1 87 ? 1.445 -1.123 -12.399 1.00 91.94 87 TYR A O 1
ATOM 709 N N . ARG A 1 88 ? 0.176 0.712 -12.673 1.00 85.31 88 ARG A N 1
ATOM 710 C CA . ARG A 1 88 ? 0.879 1.174 -13.874 1.00 85.31 88 ARG A CA 1
ATOM 711 C C . ARG A 1 88 ? 2.350 1.493 -13.599 1.00 85.31 88 ARG A C 1
ATOM 713 O O . ARG A 1 88 ? 3.207 1.044 -14.350 1.00 85.31 88 ARG A O 1
ATOM 720 N N . ALA A 1 89 ? 2.648 2.277 -12.564 1.00 79.56 89 ALA A N 1
ATOM 721 C CA . ALA A 1 89 ? 3.995 2.788 -12.301 1.00 79.56 89 ALA A CA 1
ATOM 722 C C . ALA A 1 89 ? 5.019 1.664 -12.078 1.00 79.56 89 ALA A C 1
ATOM 724 O O . ALA A 1 89 ? 6.130 1.726 -12.604 1.00 79.56 89 ALA A O 1
ATOM 725 N N . TYR A 1 90 ? 4.643 0.623 -11.333 1.00 84.06 90 TYR A N 1
ATOM 726 C CA . TYR A 1 90 ? 5.507 -0.541 -11.128 1.00 84.06 90 TYR A CA 1
ATOM 727 C C . TYR A 1 90 ? 5.509 -1.474 -12.343 1.00 84.06 90 TYR A C 1
ATOM 729 O O . TYR A 1 90 ? 6.575 -1.958 -12.729 1.00 84.06 90 TYR A O 1
ATOM 737 N N . HIS A 1 91 ? 4.367 -1.672 -13.011 1.00 90.50 91 HIS A N 1
ATOM 738 C CA . HIS A 1 91 ? 4.316 -2.514 -14.207 1.00 90.50 91 HIS A CA 1
ATOM 739 C C . HIS A 1 91 ? 5.160 -1.959 -15.363 1.00 90.50 91 HIS A C 1
ATOM 741 O O . HIS A 1 91 ? 5.844 -2.721 -16.042 1.00 90.50 91 HIS A O 1
ATOM 747 N N . THR A 1 92 ? 5.200 -0.637 -15.569 1.00 84.25 92 THR A N 1
ATOM 748 C CA . THR A 1 92 ? 6.085 -0.005 -16.571 1.00 84.25 92 THR A CA 1
ATOM 749 C C . THR A 1 92 ? 7.567 -0.301 -16.309 1.00 84.25 92 THR A C 1
ATOM 751 O O . THR A 1 92 ? 8.359 -0.347 -17.247 1.00 84.25 92 THR A O 1
ATOM 754 N N . LYS A 1 93 ? 7.947 -0.577 -15.055 1.00 81.75 93 LYS A N 1
ATOM 755 C CA . LYS A 1 93 ? 9.307 -0.991 -14.672 1.00 81.75 93 LYS A CA 1
ATOM 756 C C . LYS A 1 93 ? 9.540 -2.501 -14.796 1.00 81.75 93 LYS A C 1
ATOM 758 O O . LYS A 1 93 ? 10.638 -2.968 -14.515 1.00 81.75 93 LYS A O 1
ATOM 763 N N . GLY A 1 94 ? 8.539 -3.274 -15.212 1.00 88.62 94 GLY A N 1
ATOM 764 C CA . GLY A 1 94 ? 8.633 -4.723 -15.395 1.00 88.62 94 GLY A CA 1
ATOM 765 C C . GLY A 1 94 ? 8.184 -5.563 -14.197 1.00 88.62 94 GLY A C 1
ATOM 766 O O . GLY A 1 94 ? 8.447 -6.762 -14.195 1.00 88.62 94 GLY A O 1
ATOM 767 N N . VAL A 1 95 ? 7.521 -4.972 -13.197 1.00 93.88 95 VAL A N 1
ATOM 768 C CA . VAL A 1 95 ? 6.856 -5.732 -12.121 1.00 93.88 95 VAL A CA 1
ATOM 769 C C . VAL A 1 95 ? 5.583 -6.386 -12.675 1.00 93.88 95 VAL A C 1
ATOM 771 O O . VAL A 1 95 ? 4.790 -5.727 -13.348 1.00 93.88 95 VAL A O 1
ATOM 774 N N . SER A 1 96 ? 5.373 -7.677 -12.410 1.00 97.12 96 SER A N 1
ATOM 775 C CA . SER A 1 96 ? 4.171 -8.397 -12.859 1.00 97.12 96 SER A CA 1
ATOM 776 C C . SER A 1 96 ? 2.919 -7.874 -12.151 1.00 97.12 96 SER A C 1
ATOM 778 O O . SER A 1 96 ? 2.972 -7.514 -10.978 1.00 97.12 96 SER A O 1
ATOM 780 N N . TYR A 1 97 ? 1.758 -7.888 -12.816 1.00 97.44 97 TYR A N 1
ATOM 781 C CA . TYR A 1 97 ? 0.494 -7.620 -12.119 1.00 97.44 97 TYR A CA 1
ATOM 782 C C . TYR A 1 97 ? 0.194 -8.668 -11.037 1.00 97.44 97 TYR A C 1
ATOM 784 O O . TYR A 1 97 ? -0.433 -8.329 -10.038 1.00 97.44 97 TYR A O 1
ATOM 792 N N . ASP A 1 98 ? 0.725 -9.884 -11.175 1.00 97.44 98 ASP A N 1
ATOM 793 C CA . ASP A 1 98 ? 0.552 -10.968 -10.200 1.00 97.44 98 ASP A CA 1
ATOM 794 C C . ASP A 1 98 ? 1.253 -10.680 -8.859 1.00 97.44 98 ASP A C 1
ATOM 796 O O . ASP A 1 98 ? 0.940 -11.298 -7.843 1.00 97.44 98 ASP A O 1
ATOM 800 N N . TYR A 1 99 ? 2.167 -9.701 -8.818 1.00 97.62 99 TYR A N 1
ATOM 801 C CA . TYR A 1 99 ? 2.787 -9.241 -7.573 1.00 97.62 99 TYR A CA 1
ATOM 802 C C . TYR A 1 99 ? 1.766 -8.617 -6.612 1.00 97.62 99 TYR A C 1
ATOM 804 O O . TYR A 1 99 ? 1.855 -8.826 -5.404 1.00 97.62 99 TYR A O 1
ATOM 812 N N . PHE A 1 100 ? 0.790 -7.867 -7.126 1.00 97.56 100 PHE A N 1
ATOM 813 C CA . PHE A 1 100 ? -0.143 -7.124 -6.281 1.00 97.56 100 PHE A CA 1
ATOM 814 C C . PHE A 1 100 ? -1.080 -8.008 -5.448 1.00 97.56 100 PHE A C 1
ATOM 816 O O . PHE A 1 100 ? -1.176 -7.774 -4.246 1.00 97.56 100 PHE A O 1
ATOM 823 N N . PRO A 1 101 ? -1.781 -9.019 -5.998 1.00 97.94 101 PRO A N 1
ATOM 824 C CA . PRO A 1 101 ? -2.572 -9.912 -5.159 1.00 97.94 101 PRO A CA 1
ATOM 825 C C . PRO A 1 101 ? -1.683 -10.661 -4.159 1.00 97.94 101 PRO A C 1
ATOM 827 O O . PRO A 1 101 ? -2.061 -10.761 -2.994 1.00 97.94 101 PRO A O 1
ATOM 830 N N . PHE A 1 102 ? -0.475 -11.073 -4.563 1.00 97.75 102 PHE A N 1
ATOM 831 C CA . PHE A 1 102 ? 0.488 -11.707 -3.663 1.00 97.75 102 PHE A CA 1
ATOM 832 C C . PHE A 1 102 ? 0.840 -10.822 -2.454 1.00 97.75 102 PHE A C 1
ATOM 834 O O . PHE A 1 102 ? 0.740 -11.279 -1.313 1.00 97.75 102 PHE A O 1
ATOM 841 N N . GLU A 1 103 ? 1.233 -9.556 -2.659 1.00 97.38 103 GLU A N 1
ATOM 842 C CA . GLU A 1 103 ? 1.589 -8.697 -1.521 1.00 97.38 103 GLU A CA 1
ATOM 843 C C . GLU A 1 103 ? 0.382 -8.422 -0.614 1.00 97.38 103 GLU A C 1
ATOM 845 O O . GLU A 1 103 ? 0.517 -8.419 0.608 1.00 97.38 103 GLU A O 1
ATOM 850 N N . LEU A 1 104 ? -0.816 -8.252 -1.184 1.00 98.62 104 LEU A N 1
ATOM 851 C CA . LEU A 1 104 ? -2.040 -8.004 -0.424 1.00 98.62 104 LEU A CA 1
ATOM 852 C C . LEU A 1 104 ? -2.431 -9.217 0.431 1.00 98.62 104 LEU A C 1
ATOM 854 O O . LEU A 1 104 ? -2.875 -9.046 1.567 1.00 98.62 104 LEU A O 1
ATOM 858 N N . GLU A 1 105 ? -2.231 -10.432 -0.076 1.00 98.56 105 GLU A N 1
ATOM 859 C CA . GLU A 1 105 ? -2.397 -11.668 0.692 1.00 98.56 105 GLU A CA 1
ATOM 860 C C . GLU A 1 105 ? -1.362 -11.782 1.816 1.00 98.56 105 GLU A C 1
ATOM 862 O O . GLU A 1 105 ? -1.722 -12.121 2.947 1.00 98.56 105 GLU A O 1
ATOM 867 N N . ALA A 1 106 ? -0.102 -11.424 1.550 1.00 98.50 106 ALA A N 1
ATOM 868 C CA . ALA A 1 106 ? 0.942 -11.392 2.572 1.00 98.50 106 ALA A CA 1
ATOM 869 C C . ALA A 1 106 ? 0.607 -10.395 3.699 1.00 98.50 106 ALA A C 1
ATOM 871 O O . ALA A 1 106 ? 0.782 -10.715 4.879 1.00 98.50 106 ALA A O 1
ATOM 872 N N . TRP A 1 107 ? 0.059 -9.220 3.364 1.00 98.75 107 TRP A N 1
ATOM 873 C CA . TRP A 1 107 ? -0.450 -8.269 4.357 1.00 98.75 107 TRP A CA 1
ATOM 874 C C . TRP A 1 107 ? -1.595 -8.859 5.181 1.00 98.75 107 TRP A C 1
ATOM 876 O O . TRP A 1 107 ? -1.572 -8.748 6.405 1.00 98.75 107 TRP A O 1
ATOM 886 N N . ILE A 1 108 ? -2.582 -9.500 4.543 1.00 98.75 108 ILE A N 1
ATOM 887 C CA . ILE A 1 108 ? -3.705 -10.151 5.239 1.00 98.75 108 ILE A CA 1
ATOM 888 C C . ILE A 1 108 ? -3.201 -11.187 6.246 1.00 98.75 108 ILE A C 1
ATOM 890 O O . ILE A 1 108 ? -3.665 -11.199 7.388 1.00 98.75 108 ILE A O 1
ATOM 894 N N . GLU A 1 109 ? -2.267 -12.047 5.841 1.00 98.50 109 GLU A N 1
ATOM 895 C CA . GLU A 1 109 ? -1.727 -13.094 6.709 1.00 98.50 109 GLU A CA 1
ATOM 896 C C . GLU A 1 109 ? -0.978 -12.493 7.902 1.00 98.50 109 GLU A C 1
ATOM 898 O O . GLU A 1 109 ? -1.223 -12.868 9.051 1.00 98.50 109 GLU A O 1
ATOM 903 N N . SER A 1 110 ? -0.136 -11.489 7.652 1.00 98.56 110 SER A N 1
ATOM 904 C CA . SER A 1 110 ? 0.587 -10.807 8.723 1.00 98.56 110 SER A CA 1
ATOM 905 C C . SER A 1 110 ? -0.361 -10.103 9.705 1.00 98.56 110 SER A C 1
ATOM 907 O O . SER A 1 110 ? -0.217 -10.221 10.923 1.00 98.56 110 SER A O 1
ATOM 909 N N . ILE A 1 111 ? -1.409 -9.442 9.199 1.00 98.62 111 ILE A N 1
ATOM 910 C CA . ILE A 1 111 ? -2.429 -8.786 10.029 1.00 98.62 111 ILE A CA 1
ATOM 911 C C . ILE A 1 111 ? -3.151 -9.808 10.910 1.00 98.62 111 ILE A C 1
ATOM 913 O O . ILE A 1 111 ? -3.279 -9.581 12.110 1.00 98.62 111 ILE A O 1
ATOM 917 N N . ARG A 1 112 ? -3.585 -10.945 10.351 1.00 98.19 112 ARG A N 1
ATOM 918 C CA . ARG A 1 112 ? -4.259 -12.011 11.117 1.00 98.19 112 ARG A CA 1
ATOM 919 C C . ARG A 1 112 ? -3.386 -12.569 12.232 1.00 98.19 112 ARG A C 1
ATOM 921 O O . ARG A 1 112 ? -3.899 -12.932 13.288 1.00 98.19 112 ARG A O 1
ATOM 928 N N . LYS A 1 113 ? -2.078 -12.648 11.994 1.00 97.94 113 LYS A N 1
ATOM 929 C CA . LYS A 1 113 ? -1.119 -13.179 12.956 1.00 97.94 113 LYS A CA 1
ATOM 930 C C . LYS A 1 113 ? -0.856 -12.227 14.124 1.00 97.94 113 LYS A C 1
ATOM 932 O O . LYS A 1 113 ? -0.700 -12.696 15.250 1.00 97.94 113 LYS A O 1
ATOM 937 N N . HIS A 1 114 ? -0.801 -10.917 13.871 1.00 97.81 114 HIS A N 1
ATOM 938 C CA . HIS A 1 114 ? -0.329 -9.936 14.861 1.00 97.81 114 HIS A CA 1
ATOM 939 C C . HIS A 1 114 ? -1.411 -9.032 15.446 1.00 97.81 114 HIS A C 1
ATOM 941 O O . HIS A 1 114 ? -1.218 -8.483 16.528 1.00 97.81 114 HIS A O 1
ATOM 947 N N . ILE A 1 115 ? -2.554 -8.879 14.779 1.00 97.19 115 ILE A N 1
ATOM 948 C CA . ILE A 1 115 ? -3.637 -7.993 15.213 1.00 97.19 115 ILE A CA 1
ATOM 949 C C . ILE A 1 115 ? -4.845 -8.838 15.612 1.00 97.19 115 ILE A C 1
ATOM 951 O O . ILE A 1 115 ? -5.584 -9.341 14.772 1.00 97.19 115 ILE A O 1
ATOM 955 N N . THR A 1 116 ? -5.076 -8.961 16.918 1.00 94.25 116 THR A N 1
ATOM 956 C CA . THR A 1 116 ? -6.167 -9.775 17.492 1.00 94.25 116 THR A CA 1
ATOM 957 C C . THR A 1 116 ? -7.257 -8.940 18.168 1.00 94.25 116 THR A C 1
ATOM 959 O O . THR A 1 116 ? -8.160 -9.478 18.810 1.00 94.25 116 THR A O 1
ATOM 962 N N . VAL A 1 117 ? -7.185 -7.613 18.041 1.00 93.81 117 VAL A N 1
ATOM 963 C CA . VAL A 1 117 ? -8.151 -6.692 18.649 1.00 93.81 117 VAL A CA 1
ATOM 964 C C . VAL A 1 117 ? -9.502 -6.719 17.919 1.00 93.81 117 VAL A C 1
ATOM 966 O O . VAL A 1 117 ? -9.547 -6.952 16.705 1.00 93.81 117 VAL A O 1
ATOM 969 N N . PRO A 1 118 ? -10.619 -6.426 18.615 1.00 94.69 118 PRO A N 1
ATOM 970 C CA . PRO A 1 118 ? -11.908 -6.226 17.962 1.00 94.69 118 PRO A CA 1
ATOM 971 C C . PRO A 1 118 ? -11.819 -5.183 16.841 1.00 94.69 118 PRO A C 1
ATOM 973 O O . PRO A 1 118 ? -11.183 -4.142 16.996 1.00 94.69 118 PRO A O 1
ATOM 976 N N . GLY A 1 119 ? -12.474 -5.454 15.712 1.00 93.25 119 GLY A N 1
ATOM 977 C CA . GLY A 1 119 ? -12.478 -4.555 14.554 1.00 93.25 119 GLY A CA 1
ATOM 978 C C . GLY A 1 119 ? -11.388 -4.820 13.513 1.00 93.25 119 GLY A C 1
ATOM 979 O O . GLY A 1 119 ? -11.405 -4.164 12.473 1.00 93.25 119 GLY A O 1
ATOM 980 N N . VAL A 1 120 ? -10.494 -5.797 13.723 1.00 97.19 120 VAL A N 1
ATOM 981 C CA . VAL A 1 120 ? -9.521 -6.223 12.696 1.00 97.19 120 VAL A CA 1
ATOM 982 C C . VAL A 1 120 ? -10.197 -6.681 11.397 1.00 97.19 120 VAL A C 1
ATOM 984 O O . VAL A 1 120 ? -9.676 -6.428 10.314 1.00 97.19 120 VAL A O 1
ATOM 987 N N . ASP A 1 121 ?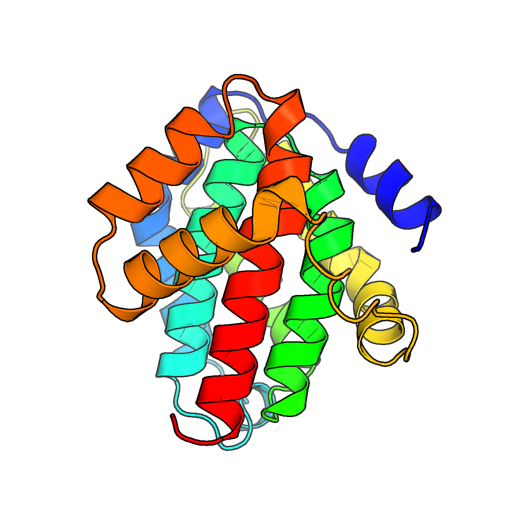 -11.405 -7.247 11.472 1.00 97.75 121 ASP A N 1
ATOM 988 C CA . ASP A 1 121 ? -12.174 -7.655 10.290 1.00 97.75 121 ASP A CA 1
ATOM 989 C C . ASP A 1 121 ? -12.465 -6.488 9.338 1.00 97.75 121 ASP A C 1
ATOM 991 O O . ASP A 1 121 ? -12.470 -6.678 8.123 1.00 97.75 121 ASP A O 1
ATOM 995 N N . ALA A 1 122 ? -12.633 -5.265 9.858 1.00 97.94 122 ALA A N 1
ATOM 996 C CA . ALA A 1 122 ? -12.814 -4.081 9.021 1.00 97.94 122 ALA A CA 1
ATOM 997 C C 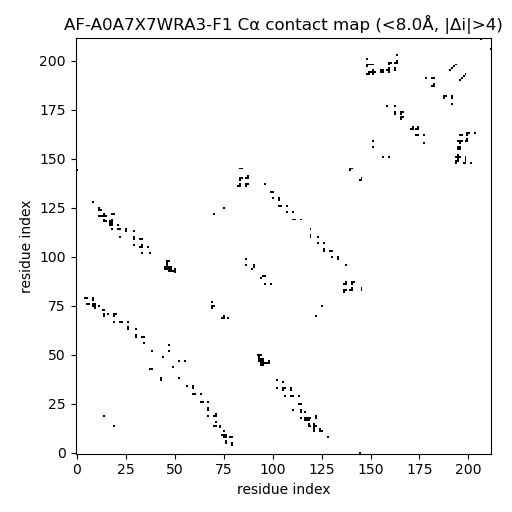. ALA A 1 122 ? -11.537 -3.753 8.225 1.00 97.94 122 ALA A C 1
ATOM 999 O O . ALA A 1 122 ? -11.620 -3.394 7.055 1.00 97.94 122 ALA A O 1
ATOM 1000 N N . ILE A 1 123 ? -10.351 -3.942 8.819 1.00 98.50 123 ILE A N 1
ATOM 1001 C CA . ILE A 1 123 ? -9.063 -3.797 8.120 1.00 98.50 123 ILE A CA 1
ATOM 1002 C C . ILE A 1 123 ? -8.938 -4.870 7.037 1.00 98.50 123 ILE A C 1
ATOM 1004 O O . ILE A 1 123 ? -8.634 -4.562 5.883 1.00 98.50 123 ILE A O 1
ATOM 1008 N N . LEU A 1 124 ? -9.212 -6.128 7.390 1.00 98.50 124 LEU A N 1
ATOM 1009 C CA . LEU A 1 124 ? -9.145 -7.255 6.458 1.00 98.50 124 LEU A CA 1
ATOM 1010 C C . LEU A 1 124 ? -10.121 -7.087 5.286 1.00 98.50 124 LEU A C 1
ATOM 1012 O O . LEU A 1 124 ? -9.774 -7.420 4.154 1.00 98.50 124 LEU A O 1
ATOM 1016 N N . ALA A 1 125 ? -11.303 -6.515 5.525 1.00 98.06 125 ALA A N 1
ATOM 1017 C CA . ALA A 1 125 ? -12.282 -6.220 4.484 1.00 98.06 125 ALA A CA 1
ATOM 1018 C C . ALA A 1 125 ? -11.760 -5.212 3.447 1.00 98.06 125 ALA A C 1
ATOM 1020 O O . ALA A 1 125 ? -12.039 -5.368 2.259 1.00 98.06 125 ALA A O 1
ATOM 1021 N N . VAL A 1 126 ? -10.961 -4.218 3.857 1.00 98.38 126 VAL A N 1
ATOM 1022 C CA . VAL A 1 126 ? -10.332 -3.269 2.920 1.00 98.38 126 VAL A CA 1
ATOM 1023 C C . VAL A 1 126 ? -9.330 -3.988 2.014 1.00 98.38 126 VAL A C 1
ATOM 1025 O O . VAL A 1 126 ? -9.340 -3.784 0.801 1.00 98.38 126 VAL A O 1
ATOM 1028 N N . TYR A 1 127 ? -8.504 -4.880 2.567 1.00 98.56 127 TYR A N 1
ATOM 1029 C CA . TYR A 1 127 ? -7.576 -5.687 1.767 1.00 98.56 127 TYR A CA 1
ATOM 1030 C C . TYR A 1 127 ? -8.294 -6.662 0.829 1.00 98.56 127 TYR A C 1
ATOM 1032 O O . TYR A 1 127 ? -7.965 -6.739 -0.355 1.00 98.56 127 TYR A O 1
ATOM 1040 N N . ALA A 1 128 ? -9.327 -7.348 1.319 1.00 98.06 128 ALA A N 1
ATOM 1041 C CA . ALA A 1 128 ? -10.157 -8.226 0.499 1.00 98.06 128 ALA A CA 1
ATOM 1042 C C . ALA A 1 128 ? -10.857 -7.457 -0.637 1.00 98.06 128 ALA A C 1
ATOM 1044 O O . ALA A 1 128 ? -10.987 -7.959 -1.757 1.00 98.06 128 ALA A O 1
ATOM 1045 N N . TRP A 1 129 ? -11.271 -6.213 -0.386 1.00 97.88 129 TRP A N 1
ATOM 1046 C CA . TRP A 1 129 ? -11.802 -5.335 -1.423 1.00 97.88 129 TRP A CA 1
ATOM 1047 C C . TRP A 1 129 ? -10.750 -5.006 -2.490 1.00 97.88 129 TRP A C 1
ATOM 1049 O O . TRP A 1 129 ? -11.062 -5.073 -3.679 1.00 97.88 129 TRP A O 1
ATOM 1059 N N . MET A 1 130 ? -9.503 -4.720 -2.099 1.00 97.94 130 MET A N 1
ATOM 1060 C CA . MET A 1 130 ? -8.425 -4.476 -3.063 1.00 97.94 130 MET A CA 1
ATOM 1061 C C . MET A 1 130 ? -8.178 -5.701 -3.958 1.00 97.94 130 MET A C 1
ATOM 1063 O O . MET A 1 130 ? -8.121 -5.564 -5.178 1.00 97.94 130 MET A O 1
ATOM 1067 N N . ILE A 1 131 ? -8.127 -6.900 -3.369 1.00 98.06 131 ILE A N 1
ATOM 1068 C CA . ILE A 1 131 ? -7.937 -8.163 -4.103 1.00 98.06 131 ILE A CA 1
ATOM 1069 C C . ILE A 1 131 ? -9.116 -8.444 -5.044 1.00 98.06 131 ILE A C 1
ATOM 1071 O O . ILE A 1 131 ? -8.921 -8.694 -6.230 1.00 98.06 131 ILE A O 1
ATOM 1075 N N . SER A 1 132 ? -10.356 -8.346 -4.556 1.00 97.38 132 SER A N 1
ATOM 1076 C CA . SER A 1 132 ? -11.556 -8.622 -5.370 1.00 97.38 132 SER A CA 1
ATOM 1077 C C . SER A 1 132 ? -11.765 -7.643 -6.529 1.00 97.38 132 SER A C 1
ATOM 1079 O O . SER A 1 132 ? -12.524 -7.936 -7.451 1.00 97.38 132 SER A O 1
ATOM 1081 N N . ASN A 1 133 ? -11.091 -6.490 -6.508 1.00 96.81 133 ASN A N 1
ATOM 1082 C CA . ASN A 1 133 ? -11.105 -5.515 -7.596 1.00 96.81 133 ASN A CA 1
ATOM 1083 C C . ASN A 1 133 ? -9.800 -5.505 -8.412 1.00 96.81 133 ASN A C 1
ATOM 1085 O O . ASN A 1 133 ? -9.645 -4.629 -9.264 1.00 96.81 133 ASN A O 1
ATOM 1089 N N . HIS A 1 134 ? -8.896 -6.473 -8.211 1.00 97.25 134 HIS A N 1
ATOM 1090 C CA . HIS A 1 134 ? -7.603 -6.559 -8.898 1.00 97.25 134 HIS A CA 1
ATOM 1091 C C . HIS A 1 134 ? -7.727 -6.392 -10.420 1.00 97.25 134 HIS A C 1
ATOM 1093 O O . HIS A 1 134 ? -7.134 -5.475 -10.984 1.00 97.25 134 HIS A O 1
ATOM 1099 N N . ASP A 1 135 ? -8.578 -7.183 -11.079 1.00 96.12 135 ASP A N 1
ATOM 1100 C CA . ASP A 1 135 ? -8.749 -7.122 -12.538 1.00 96.12 135 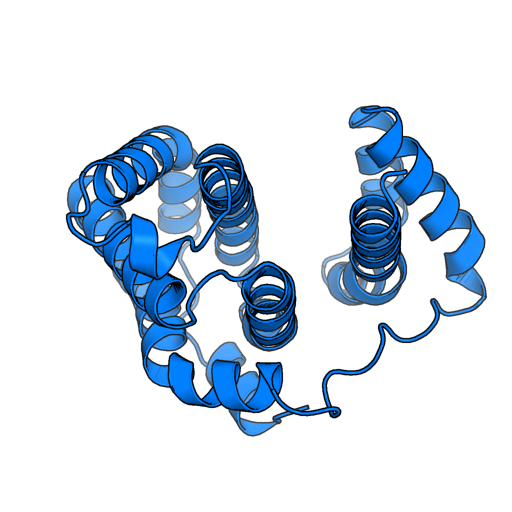ASP A CA 1
ATOM 1101 C C . ASP A 1 135 ? -9.232 -5.750 -13.026 1.00 96.12 135 ASP A C 1
ATOM 1103 O O . ASP A 1 135 ? -8.820 -5.272 -14.087 1.00 96.12 135 ASP A O 1
ATOM 1107 N N . ARG A 1 136 ? -10.071 -5.068 -12.235 1.00 94.31 136 ARG A N 1
ATOM 1108 C CA . ARG A 1 136 ? -10.523 -3.702 -12.541 1.00 94.31 136 ARG A CA 1
ATOM 1109 C C . ARG A 1 136 ? -9.372 -2.715 -12.413 1.00 94.31 136 ARG A C 1
ATOM 1111 O O . ARG A 1 136 ? -9.219 -1.855 -13.278 1.00 94.31 136 ARG A O 1
ATOM 1118 N N . PHE A 1 137 ? -8.541 -2.848 -11.380 1.00 94.12 137 PHE A N 1
ATOM 1119 C CA . PHE A 1 137 ? -7.338 -2.033 -11.235 1.00 94.12 137 PHE A CA 1
ATOM 1120 C C . PHE A 1 137 ? -6.353 -2.267 -12.376 1.00 94.12 137 PHE A C 1
ATOM 1122 O O . PHE A 1 137 ? -5.837 -1.291 -12.908 1.00 94.12 137 PHE A O 1
ATOM 1129 N N . VAL A 1 138 ? -6.146 -3.514 -12.814 1.00 95.06 138 VAL A N 1
ATOM 1130 C CA . VAL A 1 138 ? -5.313 -3.843 -13.985 1.00 95.06 138 VAL A CA 1
ATOM 1131 C C . VAL A 1 138 ? -5.890 -3.234 -15.262 1.00 95.06 138 VAL A C 1
ATOM 1133 O O . VAL A 1 138 ? -5.151 -2.666 -16.067 1.00 95.06 138 VAL A O 1
ATOM 1136 N N . HIS A 1 139 ? -7.205 -3.323 -15.464 1.00 93.31 139 HIS A N 1
ATOM 1137 C CA . HIS A 1 139 ? -7.861 -2.716 -16.620 1.00 93.31 139 HIS A CA 1
ATOM 1138 C C . HIS A 1 139 ? -7.657 -1.196 -16.644 1.00 93.31 139 HIS A C 1
ATOM 1140 O O . HIS A 1 139 ? -7.217 -0.648 -17.656 1.00 93.31 139 HIS A O 1
ATOM 1146 N N . LEU A 1 140 ? -7.886 -0.529 -15.509 1.00 89.38 140 LEU A N 1
ATOM 1147 C CA . LEU A 1 140 ? -7.629 0.901 -15.356 1.00 89.38 140 LEU A CA 1
ATOM 1148 C C . LEU A 1 140 ? -6.140 1.216 -15.564 1.00 89.38 140 LEU A C 1
ATOM 1150 O O . LEU A 1 140 ? -5.841 2.130 -16.323 1.00 89.38 140 LEU A O 1
ATOM 1154 N N . ALA A 1 141 ? -5.224 0.423 -14.993 1.00 88.56 141 ALA A N 1
ATOM 1155 C CA . ALA A 1 141 ? -3.765 0.546 -15.124 1.00 88.56 141 ALA A CA 1
ATOM 1156 C C . ALA A 1 141 ? -3.284 0.531 -16.593 1.00 88.56 141 ALA A C 1
ATOM 1158 O O . ALA A 1 141 ? -2.353 1.247 -16.963 1.00 88.56 141 ALA A O 1
ATOM 1159 N N . LYS A 1 142 ? -3.930 -0.290 -17.432 1.00 88.94 142 LYS A N 1
ATOM 1160 C CA . LYS A 1 142 ? -3.635 -0.431 -18.870 1.00 88.94 142 LYS A CA 1
ATOM 1161 C C . LYS A 1 142 ? -4.325 0.621 -19.737 1.00 88.94 142 LYS A C 1
ATOM 1163 O O . LYS A 1 142 ? -3.893 0.871 -20.863 1.00 88.94 142 LYS A O 1
ATOM 1168 N N . SER A 1 143 ? -5.419 1.203 -19.257 1.00 81.00 143 SER A N 1
ATOM 1169 C CA . SER A 1 143 ? -6.167 2.203 -20.009 1.00 81.00 143 SER A CA 1
ATOM 1170 C C . SER A 1 143 ? -5.383 3.520 -20.106 1.00 81.00 143 SER A C 1
ATOM 1172 O O . SER A 1 143 ? -4.758 3.970 -19.145 1.00 81.00 143 SER A O 1
ATOM 1174 N N . HIS A 1 144 ? -5.470 4.193 -21.257 1.00 54.09 144 HIS A N 1
ATOM 1175 C CA . HIS A 1 144 ? -5.019 5.587 -21.391 1.00 54.09 144 HIS A CA 1
ATOM 1176 C C . HIS A 1 144 ? -5.940 6.563 -20.621 1.00 54.09 144 HIS A C 1
ATOM 1178 O O . HIS A 1 144 ? -5.705 7.766 -20.623 1.00 54.09 144 HIS A O 1
ATOM 1184 N N . GLU A 1 145 ? -6.987 6.056 -19.952 1.00 50.72 145 GLU A N 1
ATOM 1185 C CA . GLU A 1 145 ? -7.891 6.828 -19.090 1.00 50.72 145 GLU A CA 1
ATOM 1186 C C . GLU A 1 145 ? -7.314 7.120 -17.707 1.00 50.72 145 GLU A C 1
ATOM 1188 O O . GLU A 1 145 ? -7.936 7.825 -16.905 1.00 50.72 145 GLU A O 1
ATOM 1193 N N . LEU A 1 146 ? -6.133 6.590 -17.398 1.00 51.62 146 LEU A N 1
ATOM 1194 C CA . LEU A 1 146 ? -5.355 7.113 -16.294 1.00 51.62 146 LEU A CA 1
ATOM 1195 C C . LEU A 1 146 ? -4.908 8.514 -16.661 1.00 51.62 146 LEU A C 1
ATOM 1197 O O . LEU A 1 146 ? -3.848 8.706 -17.258 1.00 51.62 146 LEU A O 1
ATOM 1201 N N . VAL A 1 147 ? -5.766 9.446 -16.270 1.00 49.25 147 VAL A N 1
ATOM 1202 C CA . VAL A 1 147 ? -5.552 10.880 -16.215 1.00 49.25 147 VAL A CA 1
ATOM 1203 C C . VAL A 1 147 ? -4.076 11.104 -15.887 1.00 49.25 147 VAL A C 1
ATOM 1205 O O . VAL A 1 147 ? -3.629 10.807 -14.774 1.00 49.25 147 VAL A O 1
ATOM 1208 N N . GLU A 1 148 ? -3.306 11.547 -16.892 1.00 52.38 148 GLU A N 1
ATOM 1209 C CA . GLU A 1 148 ? -2.110 12.365 -16.665 1.00 52.38 148 GLU A CA 1
ATOM 1210 C C . GLU A 1 148 ? -2.452 13.262 -15.482 1.00 52.38 148 GLU A C 1
ATOM 1212 O O . GLU A 1 148 ? -3.537 13.856 -15.532 1.00 52.38 148 GLU A O 1
ATOM 1217 N N . PRO A 1 149 ? -1.648 13.287 -14.400 1.00 53.81 149 PRO A N 1
ATOM 1218 C CA . PRO A 1 149 ? -2.021 14.022 -13.202 1.00 53.81 149 PRO A CA 1
ATOM 1219 C C . PRO A 1 149 ? -2.478 15.394 -13.663 1.00 53.81 149 PRO A C 1
ATOM 1221 O O . PRO A 1 149 ? -1.757 16.055 -14.418 1.00 53.81 149 PRO A O 1
ATOM 1224 N N . ALA A 1 150 ? -3.721 15.747 -13.318 1.00 55.25 150 ALA A N 1
ATOM 1225 C CA . ALA A 1 150 ? -4.255 17.033 -13.717 1.00 55.25 150 ALA A CA 1
ATOM 1226 C C . ALA A 1 150 ? -3.203 18.064 -13.322 1.00 55.25 150 ALA A C 1
ATOM 1228 O O . ALA A 1 150 ? -2.662 17.987 -12.211 1.00 55.25 150 ALA A O 1
ATOM 1229 N N . LEU A 1 151 ? -2.843 18.948 -14.260 1.00 59.28 151 LEU A N 1
ATOM 1230 C CA . LEU A 1 151 ? -1.920 20.023 -13.933 1.00 59.28 151 LEU A CA 1
ATOM 1231 C C . LEU A 1 151 ? -2.436 20.655 -12.639 1.00 59.28 151 LEU A C 1
ATOM 1233 O O . LEU A 1 151 ? -3.645 20.913 -12.569 1.00 59.28 151 LEU A O 1
ATOM 1237 N N . PRO A 1 152 ? -1.568 20.835 -11.623 1.00 71.62 152 PRO A N 1
ATOM 1238 C CA . PRO A 1 152 ? -1.981 21.474 -10.390 1.00 71.62 152 PRO A CA 1
ATOM 1239 C C . PRO A 1 152 ? -2.771 22.723 -10.742 1.00 71.62 152 PRO A C 1
ATOM 1241 O O . PRO A 1 152 ? -2.354 23.482 -11.625 1.00 71.62 152 PRO A O 1
ATOM 1244 N N . GLU A 1 153 ? -3.894 22.949 -10.068 1.00 75.56 153 GLU A N 1
ATOM 1245 C CA . GLU A 1 153 ? -4.565 24.237 -10.178 1.00 75.56 153 GLU A CA 1
ATOM 1246 C C . GLU A 1 153 ? -3.531 25.358 -9.970 1.00 75.56 153 GLU A C 1
ATOM 1248 O O . GLU A 1 153 ? -2.642 25.236 -9.123 1.00 75.56 153 GLU A O 1
ATOM 1253 N N . ASN A 1 154 ? -3.629 26.454 -10.733 1.00 74.56 154 ASN A N 1
ATOM 1254 C CA . ASN A 1 154 ? -2.592 27.499 -10.766 1.00 74.56 154 ASN A CA 1
ATOM 1255 C C . ASN A 1 154 ? -2.180 28.000 -9.368 1.00 74.56 154 ASN A C 1
ATOM 1257 O O . ASN A 1 154 ? -1.018 28.336 -9.150 1.00 74.56 154 ASN A O 1
ATOM 1261 N N . ALA A 1 155 ? -3.114 28.007 -8.412 1.00 82.06 155 ALA A N 1
ATOM 1262 C CA . ALA A 1 155 ? -2.872 28.401 -7.026 1.00 82.06 155 ALA A CA 1
ATOM 1263 C C . ALA A 1 155 ? -1.899 27.477 -6.260 1.00 82.06 155 ALA A C 1
ATOM 1265 O O . ALA A 1 155 ? -1.329 27.891 -5.253 1.00 82.06 155 ALA A O 1
ATOM 1266 N N . PHE A 1 156 ? -1.692 26.241 -6.720 1.00 81.62 156 PHE A N 1
ATOM 1267 C CA . PHE A 1 156 ? -0.909 25.212 -6.033 1.00 81.62 156 PHE A CA 1
ATOM 1268 C C . PHE A 1 156 ? 0.435 24.902 -6.696 1.00 81.62 156 PHE A C 1
ATOM 1270 O O . PHE A 1 156 ? 1.231 24.186 -6.092 1.00 81.62 156 PHE A O 1
ATOM 1277 N N . ILE A 1 157 ? 0.734 25.457 -7.878 1.00 81.06 157 ILE A N 1
ATOM 1278 C CA . ILE A 1 157 ? 1.981 25.179 -8.617 1.00 81.06 157 ILE A CA 1
ATOM 1279 C C . ILE A 1 157 ? 3.215 25.490 -7.760 1.00 81.06 157 ILE A C 1
ATOM 1281 O O . ILE A 1 157 ? 4.064 24.624 -7.560 1.00 81.06 157 ILE A O 1
ATOM 1285 N N . GLU A 1 158 ? 3.297 26.693 -7.185 1.00 83.62 158 GLU A N 1
ATOM 1286 C CA . GLU A 1 158 ? 4.444 27.092 -6.354 1.00 83.62 158 GLU A CA 1
ATOM 1287 C C . GLU A 1 158 ? 4.586 26.195 -5.113 1.00 83.62 158 GLU A C 1
ATOM 1289 O O . GLU A 1 158 ? 5.689 25.831 -4.696 1.00 83.62 158 GLU A O 1
ATOM 1294 N N . LEU A 1 159 ? 3.457 25.795 -4.528 1.00 86.06 159 LEU A N 1
ATOM 1295 C CA . LEU A 1 159 ? 3.442 24.977 -3.324 1.00 86.06 159 LEU A CA 1
ATOM 1296 C C . LEU A 1 159 ? 3.840 23.525 -3.611 1.00 86.06 159 LEU A C 1
ATOM 1298 O O . LEU A 1 159 ? 4.590 22.936 -2.833 1.00 86.06 159 LEU A O 1
ATOM 1302 N N . LYS A 1 160 ? 3.405 22.987 -4.753 1.00 88.88 160 LYS A N 1
ATOM 1303 C CA . LYS A 1 160 ? 3.846 21.707 -5.312 1.00 88.88 160 LYS A CA 1
ATOM 1304 C C . LYS A 1 160 ? 5.349 21.708 -5.564 1.00 88.88 160 LYS A C 1
ATOM 1306 O O . LYS A 1 160 ? 6.009 20.768 -5.133 1.00 88.88 160 LYS A O 1
ATOM 1311 N N . GLU A 1 161 ? 5.912 22.749 -6.179 1.00 84.06 161 GLU A N 1
ATOM 1312 C CA . GLU A 1 161 ? 7.365 22.832 -6.411 1.00 84.06 161 GLU A CA 1
ATOM 1313 C C . GLU A 1 161 ? 8.155 22.863 -5.098 1.00 84.06 161 GLU A C 1
ATOM 1315 O O . GLU A 1 161 ? 9.129 22.131 -4.918 1.00 84.06 161 GLU A O 1
ATOM 1320 N N . ARG A 1 162 ? 7.698 23.645 -4.116 1.00 84.88 162 ARG A N 1
ATOM 1321 C CA . ARG A 1 162 ? 8.320 23.673 -2.784 1.00 84.88 162 ARG A CA 1
ATOM 1322 C C . ARG A 1 162 ? 8.245 22.323 -2.075 1.00 84.88 162 ARG A C 1
ATOM 1324 O O . ARG A 1 162 ? 9.203 21.931 -1.408 1.00 84.88 162 ARG A O 1
ATOM 1331 N N . PHE A 1 163 ? 7.120 21.626 -2.206 1.00 87.50 163 PHE A N 1
ATOM 1332 C CA . PHE A 1 163 ? 6.931 20.291 -1.648 1.00 87.50 163 PHE A CA 1
ATOM 1333 C C . PHE A 1 163 ? 7.850 19.266 -2.325 1.00 87.50 163 PHE A C 1
ATOM 1335 O O . PHE A 1 163 ? 8.537 18.514 -1.636 1.00 87.50 163 PHE A O 1
ATOM 1342 N N . LEU A 1 164 ? 7.946 19.304 -3.657 1.00 83.81 164 LEU A N 1
ATOM 1343 C CA . LEU A 1 164 ? 8.850 18.476 -4.453 1.00 83.81 164 LEU A CA 1
ATOM 1344 C C . LEU A 1 164 ? 10.315 18.668 -4.035 1.00 83.81 164 LEU A C 1
ATOM 1346 O O . LEU A 1 164 ? 11.000 17.693 -3.731 1.00 83.81 164 LEU A O 1
ATOM 1350 N N . VAL A 1 165 ? 10.784 19.916 -3.938 1.00 83.50 165 VAL A N 1
ATOM 1351 C CA . VAL A 1 165 ? 12.150 20.228 -3.479 1.00 83.50 165 VAL A CA 1
ATOM 1352 C C . VAL A 1 165 ? 12.387 19.721 -2.056 1.00 83.50 165 VAL A C 1
ATOM 1354 O O . VAL A 1 165 ? 13.455 19.180 -1.763 1.00 83.50 165 VAL A O 1
ATOM 1357 N N . ALA A 1 166 ? 11.406 19.865 -1.160 1.00 84.94 166 ALA A N 1
ATOM 1358 C CA . ALA A 1 166 ? 11.523 19.365 0.207 1.00 84.94 166 ALA A CA 1
ATOM 1359 C C . ALA A 1 166 ? 11.675 17.835 0.251 1.00 84.94 166 ALA A C 1
ATOM 1361 O O . ALA A 1 166 ? 12.482 17.338 1.035 1.00 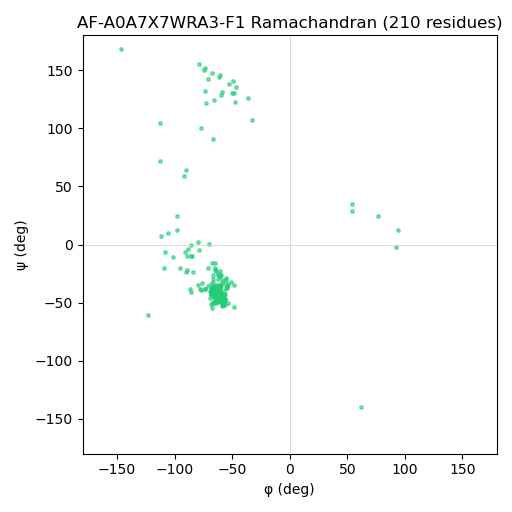84.94 166 ALA A O 1
ATOM 1362 N N . ILE A 1 167 ? 10.964 17.100 -0.610 1.00 83.94 167 ILE A N 1
ATOM 1363 C CA . ILE A 1 167 ? 11.101 15.642 -0.731 1.00 83.94 167 ILE A CA 1
ATOM 1364 C C . ILE A 1 167 ? 12.462 15.264 -1.323 1.00 83.94 167 ILE A C 1
ATOM 1366 O O . ILE A 1 167 ? 13.185 14.478 -0.715 1.00 83.94 167 ILE A O 1
ATOM 1370 N N . LEU A 1 168 ? 12.847 15.857 -2.458 1.00 78.94 168 LEU A N 1
ATOM 1371 C CA . LEU A 1 168 ? 14.108 15.548 -3.150 1.00 78.94 168 LEU A CA 1
ATOM 1372 C C . LEU A 1 168 ? 15.348 15.837 -2.293 1.00 78.94 168 LEU A C 1
ATOM 1374 O O . LEU A 1 168 ? 16.377 15.188 -2.446 1.00 78.94 168 LEU A O 1
ATOM 1378 N N . THR A 1 169 ? 15.253 16.795 -1.369 1.00 81.31 169 THR A N 1
ATOM 1379 C CA . THR A 1 169 ? 16.350 17.160 -0.457 1.00 81.31 169 THR A CA 1
ATOM 1380 C C . THR A 1 169 ? 16.244 16.508 0.925 1.00 81.31 169 THR A C 1
ATOM 1382 O O . THR A 1 169 ? 16.951 16.921 1.845 1.00 81.31 169 THR A O 1
ATOM 1385 N N . ALA A 1 170 ? 15.365 15.510 1.091 1.00 77.25 170 ALA A N 1
ATOM 1386 C CA . ALA A 1 170 ? 15.112 14.796 2.348 1.00 77.25 170 ALA A CA 1
ATOM 1387 C C . ALA A 1 170 ? 14.758 15.714 3.542 1.00 77.25 170 ALA A C 1
ATOM 1389 O O . ALA A 1 170 ? 14.995 15.391 4.707 1.00 77.25 170 ALA A O 1
ATOM 1390 N N . LYS A 1 171 ? 14.152 16.877 3.273 1.00 82.94 171 LYS A N 1
ATOM 1391 C CA . LYS A 1 171 ? 13.707 17.849 4.281 1.00 82.94 171 LYS A CA 1
ATOM 1392 C C . LYS A 1 171 ? 12.272 17.563 4.716 1.00 82.94 171 LYS A C 1
ATOM 1394 O O . LYS A 1 171 ? 11.372 18.388 4.547 1.00 82.94 171 LYS A O 1
ATOM 1399 N N . THR A 1 172 ? 12.059 16.407 5.338 1.00 77.00 172 THR A N 1
ATOM 1400 C CA . THR A 1 172 ? 10.730 15.917 5.750 1.00 77.00 172 THR A CA 1
ATOM 1401 C C . THR A 1 172 ? 9.977 16.900 6.653 1.00 77.00 172 THR A C 1
ATOM 1403 O O . THR A 1 172 ? 8.762 17.041 6.538 1.00 77.00 172 THR A O 1
ATOM 1406 N N . SER A 1 173 ? 10.683 17.652 7.506 1.00 81.19 173 SER A N 1
ATOM 1407 C CA . SER A 1 173 ? 10.085 18.701 8.346 1.00 81.19 173 SER A CA 1
ATOM 1408 C C . SER A 1 173 ? 9.422 19.819 7.535 1.00 81.19 173 SER 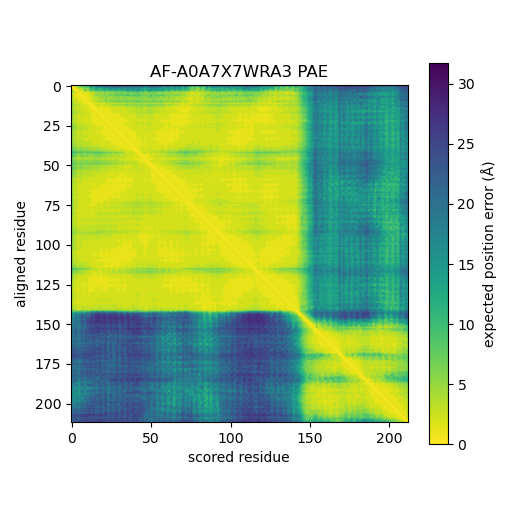A C 1
ATOM 1410 O O . SER A 1 173 ? 8.352 20.292 7.910 1.00 81.19 173 SER A O 1
ATOM 1412 N N . HIS A 1 174 ? 10.011 20.198 6.399 1.00 80.81 174 HIS A N 1
ATOM 1413 C CA . HIS A 1 174 ? 9.487 21.247 5.525 1.00 80.81 174 HIS A CA 1
ATOM 1414 C C . HIS A 1 174 ? 8.304 20.740 4.695 1.00 80.81 174 HIS A C 1
ATOM 1416 O O . HIS A 1 174 ? 7.314 21.452 4.541 1.00 80.81 174 HIS A O 1
ATOM 1422 N N . ALA A 1 175 ? 8.364 19.493 4.216 1.0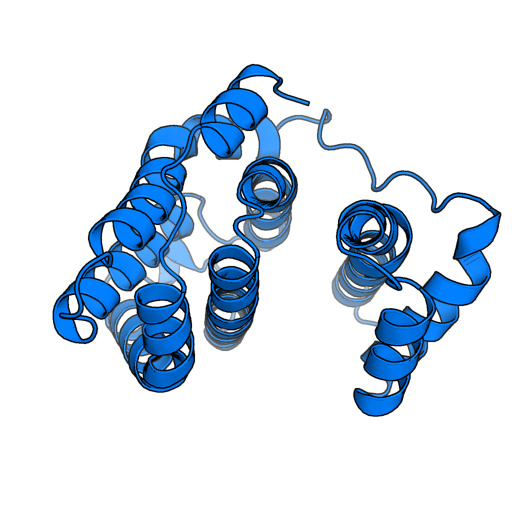0 82.75 175 ALA A N 1
ATOM 1423 C CA . ALA A 1 175 ? 7.235 18.853 3.539 1.00 82.75 175 ALA A CA 1
ATOM 1424 C C . ALA A 1 175 ? 6.015 18.738 4.476 1.00 82.75 175 ALA A C 1
ATOM 1426 O O . ALA A 1 175 ? 4.889 19.034 4.078 1.00 82.75 175 ALA A O 1
ATOM 1427 N N . LEU A 1 176 ? 6.248 18.393 5.748 1.00 83.56 176 LEU A N 1
ATOM 1428 C CA . LEU A 1 176 ? 5.210 18.343 6.780 1.00 83.56 176 LEU A CA 1
ATOM 1429 C C . LEU A 1 176 ? 4.647 19.723 7.131 1.00 83.56 176 LEU A C 1
ATOM 1431 O O . LEU A 1 176 ? 3.452 19.842 7.388 1.00 83.56 176 LEU A O 1
ATOM 1435 N N . GLU A 1 177 ? 5.475 20.766 7.158 1.00 86.88 177 GLU A N 1
ATOM 1436 C CA . GLU A 1 177 ? 4.998 22.132 7.384 1.00 86.88 177 GLU A CA 1
ATOM 1437 C C . GLU A 1 177 ? 4.087 22.604 6.245 1.00 86.88 177 GLU A C 1
ATOM 1439 O O . GLU A 1 177 ? 3.034 23.186 6.505 1.00 86.88 177 GLU A O 1
ATOM 1444 N N . ILE A 1 178 ? 4.462 22.307 4.997 1.00 85.00 178 ILE A N 1
ATOM 1445 C CA . ILE A 1 178 ? 3.628 22.574 3.823 1.00 85.00 178 ILE A CA 1
ATOM 1446 C C . ILE A 1 178 ? 2.290 21.838 3.966 1.00 85.00 178 ILE A C 1
ATOM 1448 O O . ILE A 1 178 ? 1.246 22.482 3.934 1.00 85.00 178 ILE A O 1
ATOM 1452 N N . ALA A 1 179 ? 2.312 20.532 4.248 1.00 83.94 179 ALA A N 1
ATOM 1453 C CA . ALA A 1 179 ? 1.095 19.740 4.432 1.00 83.94 179 ALA A CA 1
ATOM 1454 C C . ALA A 1 179 ? 0.179 20.301 5.536 1.00 83.94 179 ALA A C 1
ATOM 1456 O O . ALA A 1 179 ? -1.020 20.461 5.324 1.00 83.94 179 ALA A O 1
ATOM 1457 N N . LYS A 1 180 ? 0.738 20.670 6.696 1.00 83.94 180 LYS A N 1
ATOM 1458 C CA . LYS A 1 180 ? -0.030 21.234 7.822 1.00 83.94 180 LYS A CA 1
ATOM 1459 C C . LYS A 1 180 ? -0.690 22.570 7.493 1.00 83.94 180 LYS A C 1
ATOM 1461 O O . LYS A 1 180 ? -1.770 22.847 8.000 1.00 83.94 180 LYS A O 1
ATOM 1466 N N . LYS A 1 181 ? -0.045 23.409 6.680 1.00 83.75 181 LYS A N 1
ATOM 1467 C CA . LYS A 1 181 ? -0.603 24.708 6.275 1.00 83.75 181 LYS A CA 1
ATOM 1468 C C . LYS A 1 181 ? -1.692 24.560 5.216 1.00 83.75 181 LYS A C 1
ATOM 1470 O O . LYS A 1 181 ? -2.623 25.357 5.202 1.00 83.75 181 LYS A O 1
ATOM 1475 N N . THR A 1 182 ? -1.575 23.562 4.344 1.00 80.25 182 THR A N 1
ATOM 1476 C CA . THR A 1 182 ? -2.505 23.358 3.223 1.00 80.25 182 THR A CA 1
ATOM 1477 C C . THR A 1 182 ? -3.701 22.484 3.577 1.00 80.25 182 THR A C 1
ATOM 1479 O O . THR A 1 182 ? -4.731 22.584 2.919 1.00 80.25 182 THR A O 1
ATOM 1482 N N . VAL A 1 183 ? -3.593 21.654 4.618 1.00 83.88 183 VAL A N 1
ATOM 1483 C CA . VAL A 1 183 ? -4.665 20.759 5.074 1.00 83.88 183 VAL A CA 1
ATOM 1484 C C . VAL A 1 183 ? -5.168 21.198 6.456 1.00 83.88 183 VAL A C 1
ATOM 1486 O O . VAL A 1 183 ? -4.883 20.536 7.455 1.00 83.88 183 VAL A O 1
ATOM 1489 N N . PRO A 1 184 ? -5.903 22.325 6.558 1.00 78.12 184 PRO A N 1
ATOM 1490 C CA . PRO A 1 184 ? -6.456 22.783 7.833 1.00 78.12 184 PRO A CA 1
ATOM 1491 C C . PRO A 1 184 ? -7.605 21.891 8.331 1.00 78.12 184 PRO A C 1
ATOM 1493 O O . PRO A 1 184 ? -7.913 21.895 9.521 1.00 78.12 184 PRO A O 1
ATOM 1496 N N . SER A 1 185 ? -8.240 21.121 7.441 1.00 77.00 185 SER A N 1
ATOM 1497 C CA . SER A 1 185 ? -9.277 20.141 7.775 1.00 77.00 185 SER A CA 1
ATOM 1498 C C . SER A 1 185 ? -9.236 18.935 6.833 1.00 77.00 185 SER A C 1
ATOM 1500 O O . SER A 1 185 ? -8.579 18.966 5.792 1.00 77.00 185 SER A O 1
ATOM 1502 N N . HIS A 1 186 ? -9.977 17.883 7.190 1.00 72.06 186 HIS A N 1
ATOM 1503 C CA . HIS A 1 186 ? -10.090 16.639 6.424 1.00 72.06 186 HIS A CA 1
ATOM 1504 C C . HIS A 1 186 ? -10.520 16.856 4.962 1.00 72.06 186 HIS A C 1
ATOM 1506 O O . HIS A 1 186 ? -9.995 16.198 4.067 1.00 72.06 186 HIS A O 1
ATOM 1512 N N . ASP A 1 187 ? -11.387 17.839 4.710 1.00 74.31 187 ASP A N 1
ATOM 1513 C CA . ASP A 1 187 ? -11.907 18.154 3.370 1.00 74.31 187 ASP A CA 1
ATOM 1514 C C . ASP A 1 187 ? -10.819 18.651 2.403 1.00 74.31 187 ASP A C 1
ATOM 1516 O O . ASP A 1 187 ? -10.955 18.557 1.186 1.00 74.31 187 ASP A O 1
ATOM 1520 N N . HIS A 1 188 ? -9.704 19.154 2.936 1.00 81.00 188 HIS A N 1
ATOM 1521 C CA . HIS A 1 188 ? -8.593 19.680 2.145 1.00 81.00 188 HIS A CA 1
ATOM 1522 C C . HIS A 1 188 ? -7.561 18.606 1.789 1.00 81.00 188 HIS A C 1
ATOM 1524 O O . HIS A 1 188 ? -6.670 18.858 0.977 1.00 81.00 188 HIS A O 1
ATOM 1530 N N . LEU A 1 189 ? -7.664 17.410 2.381 1.00 77.56 189 LEU A N 1
ATOM 1531 C CA . LEU A 1 189 ? -6.690 16.343 2.169 1.00 77.56 189 LEU A CA 1
ATOM 1532 C C . LEU A 1 189 ? -6.736 15.824 0.730 1.00 77.56 189 LEU A C 1
ATOM 1534 O O . LEU A 1 189 ? -5.684 15.604 0.133 1.00 77.56 189 LEU A O 1
ATOM 1538 N N . GLU A 1 190 ? -7.934 15.704 0.150 1.00 76.81 190 GLU A N 1
ATOM 1539 C CA . GLU A 1 190 ? -8.088 15.329 -1.257 1.00 76.81 190 GLU A CA 1
ATOM 1540 C C . GLU A 1 190 ? -7.427 16.363 -2.178 1.00 76.81 190 GLU A C 1
ATOM 1542 O O . GLU A 1 190 ? -6.631 15.993 -3.038 1.00 76.81 190 GLU A O 1
ATOM 1547 N N . SER A 1 191 ? -7.693 17.656 -1.965 1.00 79.62 191 SER A N 1
ATOM 1548 C CA . SER A 1 191 ? -7.104 18.724 -2.783 1.00 79.62 191 SER A CA 1
ATOM 1549 C C . SER A 1 191 ? -5.580 18.774 -2.649 1.00 79.62 191 SER A C 1
ATOM 1551 O O . SER A 1 191 ? -4.877 18.847 -3.656 1.00 79.62 191 SER A O 1
ATOM 1553 N N . PHE A 1 192 ? -5.047 18.648 -1.430 1.00 82.75 192 PHE A N 1
ATOM 1554 C CA . PHE A 1 192 ? -3.605 18.567 -1.196 1.00 82.75 192 PHE A CA 1
ATOM 1555 C C . PHE A 1 192 ? -2.976 17.360 -1.898 1.00 82.75 192 PHE A C 1
ATOM 1557 O O . PHE A 1 192 ? -1.928 17.480 -2.537 1.00 82.75 192 PHE A O 1
ATOM 1564 N N . PHE A 1 193 ? -3.622 16.196 -1.823 1.00 80.88 193 PHE A N 1
ATOM 1565 C CA . PHE A 1 193 ? -3.130 14.999 -2.488 1.00 80.88 193 PHE A CA 1
ATOM 1566 C C . PHE A 1 193 ? -3.121 15.166 -4.011 1.00 80.88 193 PHE A C 1
ATOM 1568 O O . PHE A 1 193 ? -2.089 14.941 -4.639 1.00 80.88 193 PHE A O 1
ATOM 1575 N N . MET A 1 194 ? -4.236 15.608 -4.596 1.00 79.00 194 MET A N 1
ATOM 1576 C CA . MET A 1 194 ? -4.404 15.708 -6.048 1.00 79.00 194 MET A CA 1
ATOM 1577 C C . MET A 1 194 ? -3.579 16.839 -6.675 1.00 79.00 194 MET A C 1
ATOM 1579 O O . MET A 1 194 ? -3.059 16.661 -7.770 1.00 79.00 194 MET A O 1
ATOM 1583 N N . ASN A 1 195 ? -3.420 17.981 -5.996 1.00 79.62 195 ASN A N 1
ATOM 1584 C CA . ASN A 1 195 ? -2.726 19.149 -6.556 1.00 79.62 195 ASN A CA 1
ATOM 1585 C C . ASN A 1 195 ? -1.243 19.248 -6.167 1.00 79.62 195 ASN A C 1
ATOM 1587 O O . ASN A 1 195 ? -0.491 19.959 -6.830 1.00 79.62 195 ASN A O 1
ATOM 1591 N N . ILE A 1 196 ? -0.796 18.578 -5.099 1.00 85.81 196 ILE A N 1
ATOM 1592 C CA . ILE A 1 196 ? 0.577 18.736 -4.583 1.00 85.81 196 ILE A CA 1
ATOM 1593 C C . ILE A 1 196 ? 1.305 17.403 -4.540 1.00 85.81 196 ILE A C 1
ATOM 1595 O O . ILE A 1 196 ? 2.330 17.249 -5.203 1.00 85.81 196 ILE A O 1
ATOM 1599 N N . VAL A 1 197 ? 0.788 16.435 -3.781 1.00 83.56 197 VAL A N 1
ATOM 1600 C CA . VAL A 1 197 ? 1.499 15.169 -3.552 1.00 83.56 197 VAL A CA 1
ATOM 1601 C C . VAL A 1 197 ? 1.595 14.365 -4.840 1.00 83.56 197 VAL A C 1
ATOM 1603 O O . VAL A 1 197 ? 2.695 14.017 -5.258 1.00 83.56 197 VAL A O 1
ATOM 1606 N N . GLN A 1 198 ? 0.464 14.097 -5.493 1.00 78.62 198 GLN A N 1
ATOM 1607 C CA . GLN A 1 198 ? 0.423 13.297 -6.708 1.00 78.62 198 GLN A CA 1
ATOM 1608 C C . GLN A 1 198 ? 1.290 13.928 -7.814 1.00 78.62 198 GLN A C 1
ATOM 1610 O O . GLN A 1 198 ? 2.203 13.243 -8.274 1.00 78.62 198 GLN A O 1
ATOM 1615 N N . PRO A 1 199 ? 1.143 15.213 -8.193 1.00 80.06 199 PRO A N 1
ATOM 1616 C CA . PRO A 1 199 ? 1.979 15.800 -9.237 1.00 80.06 199 PRO A CA 1
ATOM 1617 C C . PRO A 1 199 ? 3.471 15.802 -8.876 1.00 80.06 199 PRO A C 1
ATOM 1619 O O . PRO A 1 199 ? 4.293 15.470 -9.722 1.00 80.06 199 PRO A O 1
ATOM 1622 N N . ALA A 1 200 ? 3.847 16.093 -7.623 1.00 84.69 200 ALA A N 1
ATOM 1623 C CA . ALA A 1 200 ? 5.247 16.008 -7.192 1.00 84.69 200 ALA A CA 1
ATOM 1624 C C . ALA A 1 200 ? 5.811 14.580 -7.310 1.00 84.69 200 ALA A C 1
ATOM 1626 O O . ALA A 1 200 ? 6.932 14.398 -7.773 1.00 84.69 200 ALA A O 1
ATOM 1627 N N . MET A 1 201 ? 5.035 13.557 -6.948 1.00 81.19 201 MET A N 1
ATOM 1628 C CA . MET A 1 201 ? 5.462 12.159 -7.069 1.00 81.19 201 MET A CA 1
ATOM 1629 C C . MET A 1 201 ? 5.590 11.705 -8.526 1.00 81.19 201 MET A C 1
ATOM 1631 O O . MET A 1 201 ? 6.489 10.929 -8.842 1.00 81.19 201 MET A O 1
ATOM 1635 N N . TYR A 1 202 ? 4.742 12.207 -9.427 1.00 76.38 202 TYR A N 1
ATOM 1636 C CA . TYR A 1 202 ? 4.899 11.971 -10.864 1.00 76.38 202 TYR A CA 1
ATOM 1637 C C . TYR A 1 202 ? 6.158 12.636 -11.418 1.00 76.38 202 TYR A C 1
ATOM 1639 O O . TYR A 1 202 ? 6.863 12.020 -12.211 1.00 76.38 202 TYR A O 1
ATOM 1647 N N . ASP A 1 203 ? 6.475 13.858 -10.989 1.00 77.06 203 ASP A N 1
ATOM 1648 C CA . ASP A 1 203 ? 7.721 14.526 -11.367 1.00 77.06 203 ASP A CA 1
ATOM 1649 C C . ASP A 1 203 ? 8.948 13.737 -10.909 1.00 77.06 203 ASP A C 1
ATOM 1651 O O . ASP A 1 203 ? 9.884 13.566 -11.686 1.00 77.06 203 ASP A O 1
ATOM 1655 N N . ILE A 1 204 ? 8.925 13.202 -9.685 1.00 77.06 204 ILE A N 1
ATOM 1656 C CA . ILE A 1 204 ? 9.969 12.295 -9.185 1.00 77.06 204 ILE A CA 1
ATOM 1657 C C . ILE A 1 204 ? 10.035 11.033 -10.050 1.00 77.06 204 ILE A C 1
ATOM 1659 O O . ILE A 1 204 ? 11.119 10.628 -10.454 1.00 77.06 204 ILE A O 1
ATOM 1663 N N . GLY A 1 205 ? 8.884 10.438 -10.377 1.00 63.22 205 GLY A N 1
ATOM 1664 C CA . GLY A 1 205 ? 8.799 9.274 -11.259 1.00 63.22 205 GLY A CA 1
ATOM 1665 C C . GLY A 1 205 ? 9.447 9.521 -12.622 1.00 63.22 205 GLY A C 1
ATOM 1666 O O . GLY A 1 205 ? 10.283 8.726 -13.041 1.00 63.22 205 GLY A O 1
ATOM 1667 N N . ARG A 1 206 ? 9.140 10.657 -13.264 1.00 70.12 206 ARG A N 1
ATOM 1668 C CA . ARG A 1 206 ? 9.750 11.056 -14.543 1.00 70.12 206 ARG A CA 1
ATOM 1669 C C . ARG A 1 206 ? 11.250 11.309 -14.417 1.00 70.12 206 ARG A C 1
ATOM 1671 O O . ARG A 1 206 ? 12.006 10.901 -15.289 1.00 70.12 206 ARG A O 1
ATOM 1678 N N . LYS A 1 207 ? 11.699 11.953 -13.336 1.00 68.50 207 LYS A N 1
ATOM 1679 C CA . LYS A 1 207 ? 13.133 12.157 -13.071 1.00 68.50 207 LYS A CA 1
ATOM 1680 C C . LYS A 1 207 ? 13.871 10.830 -12.951 1.00 68.50 207 LYS A C 1
ATOM 1682 O O . LYS A 1 207 ? 14.871 10.621 -13.627 1.00 68.50 207 LYS A O 1
ATOM 1687 N N . TRP A 1 208 ? 13.295 9.882 -12.222 1.00 60.91 208 TRP A N 1
ATOM 1688 C CA . TRP A 1 208 ? 13.832 8.529 -12.126 1.00 60.91 208 TRP A CA 1
ATOM 1689 C C . TRP A 1 208 ? 13.838 7.769 -13.454 1.00 60.91 208 TRP A C 1
ATOM 1691 O O . TRP A 1 208 ? 14.797 7.052 -13.720 1.00 60.91 208 TRP A O 1
ATOM 1701 N N . GLU A 1 209 ? 12.816 7.921 -14.298 1.00 50.03 209 GLU A N 1
ATOM 1702 C CA . GLU A 1 209 ? 12.804 7.343 -15.653 1.00 50.03 209 GLU A CA 1
ATOM 1703 C C . GLU A 1 209 ? 13.925 7.907 -16.541 1.00 50.03 209 GLU A C 1
ATOM 1705 O O . GLU A 1 209 ? 14.441 7.199 -17.404 1.00 50.03 209 GLU A O 1
ATOM 1710 N N . LEU A 1 210 ? 14.330 9.157 -16.304 1.00 61.69 210 LEU A N 1
ATOM 1711 C CA . LEU A 1 210 ? 15.394 9.850 -17.035 1.00 61.69 210 LEU A CA 1
ATOM 1712 C C . LEU A 1 210 ? 16.790 9.691 -16.404 1.00 61.69 210 LEU A C 1
ATOM 1714 O O . LEU A 1 210 ? 17.776 10.106 -17.012 1.00 61.69 210 LEU A O 1
ATOM 1718 N N . GLY A 1 211 ? 16.894 9.077 -15.221 1.00 48.25 211 GLY A N 1
ATOM 1719 C CA . GLY A 1 211 ? 18.153 8.935 -14.481 1.00 48.25 211 GLY A CA 1
ATOM 1720 C C . GLY A 1 211 ? 18.619 10.208 -13.761 1.00 48.25 211 GLY A C 1
ATOM 1721 O O . GLY A 1 211 ? 19.818 10.354 -13.518 1.00 48.25 211 GLY A O 1
ATOM 1722 N N . GLU A 1 212 ? 17.690 11.115 -13.442 1.00 47.31 212 GLU A N 1
ATOM 1723 C CA . GLU A 1 212 ? 17.901 12.361 -12.684 1.00 47.31 212 GLU A CA 1
ATOM 1724 C C . GLU A 1 212 ? 17.583 12.236 -11.187 1.00 47.31 212 GLU A C 1
ATOM 1726 O O . GLU A 1 212 ? 16.622 11.515 -10.817 1.00 47.31 212 GLU A O 1
#

Foldseek 3Di:
DPPVLLVVQLPQDQQDQVLLVQLVVCLVVLLVQLLVLLVPDPVNCQQQPPDDSVVVSVVSVVVSVVLSVCNNLVPRSVCVLVLLVVLLLRVVVPGDLVNLLSSLVSSLVSLVVRPPDPRSVSSSRSSVSCNVCSVVSVVSNPDPPSPPLPAADPVCPVLLVQLLVCVVVVVVVSNVVSVCVQPVDPVRVVSCCSRHVVVSVVVVSVCVVVVD

Mean predicted aligned error: 9.69 Å

Nearest PDB structures (foldseek):
  8grz-assembly1_A  TM=6.371E-01  e=1.179E-01  Homo sapiens
  7ohd-assembly1_A  TM=5.716E-01  e=3.089E-01  Mus musculus
  7vqg-assembly1_A  TM=4.503E-01  e=1.179E-01  Homo sapiens
  5eys-assembly1_A  TM=6.285E-01  e=6.433E-01  Mus musculus
  5eyj-assembly1_A  TM=5.893E-01  e=7.381E-01  Mus musculus

pLDDT: mean 86.8, std 11.78, range [47.31, 98.75]

Sequence (212 aa):
MDHSLLNIARSLQHVPPEAAAEYERQKGVLLEEVNRAFNEHPDKTHLLGPNPSALIENNHLNHVMFMSSIFRLNQFELLAKVIPWVYRAYHTKGVSYDYFPFELEAWIESIRKHITVPGVDAILAVYAWMISNHDRFVHLAKSHELVEPALPENAFIELKERFLVAILTAKTSHALEIAKKTVPSHDHLESFFMNIVQPAMYDIGRKWELGE

Solvent-accessible surface area (backbone atoms only — not comparable to full-atom values): 11415 Å² total; per-residue (Å²): 126,67,65,66,54,36,53,54,34,65,66,52,65,74,40,41,70,68,29,25,51,48,50,56,70,42,41,65,63,42,45,54,49,34,50,48,54,51,74,68,36,89,60,38,58,65,31,38,36,91,53,63,69,66,62,55,51,51,47,48,54,52,47,52,58,49,50,36,52,34,35,68,67,58,48,48,41,54,52,63,65,46,49,26,52,53,52,30,62,44,38,79,64,43,27,36,78,71,35,54,53,52,54,48,50,39,48,49,53,39,42,66,74,73,49,83,55,78,46,41,65,32,54,49,48,54,49,51,50,54,52,78,39,41,71,58,35,52,51,45,31,71,37,87,74,56,68,70,69,61,75,38,56,80,92,32,44,69,57,17,52,53,38,36,52,20,58,80,67,70,33,60,71,56,35,48,51,51,48,57,71,62,36,83,48,78,84,31,45,59,54,45,39,56,31,26,51,51,45,31,53,49,52,51,50,53,31,54,76,72,75,96